Protein AF-A0ABD0XWF7-F1 (afdb_monomer)

Mean predicted aligned error: 8.39 Å

Nearest PDB structures (foldseek):
  7nvj-assembly1_AAA  TM=9.729E-01  e=2.565E-29  Homo sapiens
  7nw1-assembly1_AAA  TM=9.742E-01  e=1.307E-27  Homo sapiens
  8c0d-assembly2_F  TM=9.880E-01  e=3.048E-27  Homo sapiens
  7nvk-assembly1_AAA  TM=8.710E-01  e=7.585E-28  Homo sapiens
  3kpa-assembly3_C  TM=9.965E-01  e=3.832E-24  Leishmania major

Radius of gyration: 19.3 Å; Cα contacts (8 Å, |Δi|>4): 239; chains: 1; bounding box: 50×62×50 Å

Sequence (186 aa):
MCLFASFPSVTSARHFHPVMADDATRKAVSEIPLLKTNSGPRDKELWVQRLREEYLALIKYVENNKSADNDWFRLESNKEGTRWFGKCWYIHDLLKYEFDIEFDIPVTYPATAPEVAVPELDGKTAKMYRGGKICLTDHFKPLWARNVPKFGLAHLMALGLGPWLAVEVPDLISKGLIKHREQQGS

Solvent-accessible surface area (backbone atoms only — not comparable to full-atom values): 10999 Å² total; per-residue (Å²): 141,82,80,91,79,90,76,84,91,77,87,75,76,74,76,79,67,78,81,65,77,48,70,66,57,51,53,59,56,70,71,40,64,70,39,77,57,78,38,20,79,80,53,58,69,50,21,55,54,28,49,53,46,40,51,53,18,36,51,52,43,52,50,52,23,49,78,66,77,54,71,42,71,49,80,47,60,49,97,84,64,47,40,36,39,40,38,36,46,49,79,55,95,91,39,75,45,74,46,58,34,38,35,52,59,43,76,58,22,52,73,42,80,61,62,51,21,34,61,91,51,49,89,73,50,90,60,43,46,91,84,11,25,57,54,70,58,84,67,50,59,63,56,49,58,75,36,53,39,34,54,50,64,47,49,44,43,62,71,42,52,47,59,47,47,71,56,48,51,60,52,33,44,76,71,63,76,51,74,51,76,81,67,72,78,114

Structure (mmCIF, N/CA/C/O backbone):
data_AF-A0ABD0XWF7-F1
#
_entry.id   AF-A0ABD0XWF7-F1
#
loop_
_atom_site.group_PDB
_atom_site.id
_atom_site.type_symbol
_atom_site.label_atom_id
_atom_site.label_alt_id
_atom_site.label_comp_id
_atom_site.label_asym_id
_atom_site.label_entity_id
_atom_site.label_seq_id
_atom_site.pdbx_PDB_ins_code
_atom_site.Cartn_x
_atom_site.Cartn_y
_atom_site.Cartn_z
_atom_site.occupancy
_atom_site.B_iso_or_equiv
_atom_site.auth_seq_id
_atom_site.auth_comp_id
_atom_site.auth_asym_id
_atom_site.auth_atom_id
_atom_site.pdbx_PDB_model_num
ATOM 1 N N . MET A 1 1 ? -20.534 -47.324 25.315 1.00 38.31 1 MET A N 1
ATOM 2 C CA . MET A 1 1 ? -20.254 -46.343 26.392 1.00 38.31 1 MET A CA 1
ATOM 3 C C . MET A 1 1 ? -19.181 -45.416 25.834 1.00 38.31 1 MET A C 1
ATOM 5 O O . MET A 1 1 ? -18.147 -45.937 25.463 1.00 38.31 1 MET A O 1
ATOM 9 N N . CYS A 1 2 ? -19.385 -44.131 25.548 1.00 31.06 2 CYS A N 1
ATOM 10 C CA . CYS A 1 2 ? -20.210 -43.124 26.208 1.00 31.06 2 CYS A CA 1
ATOM 11 C C . CYS A 1 2 ? -20.921 -42.191 25.206 1.00 31.06 2 CYS A C 1
ATOM 13 O O . CYS A 1 2 ? -20.336 -41.753 24.225 1.00 31.06 2 CYS A O 1
ATOM 15 N N . LEU A 1 3 ? -22.195 -41.951 25.526 1.00 32.22 3 LEU A N 1
ATOM 16 C CA . LEU A 1 3 ? -23.027 -40.752 25.375 1.00 32.22 3 LEU A CA 1
ATOM 17 C C . LEU A 1 3 ? -22.789 -39.764 24.217 1.00 32.22 3 LEU A C 1
ATOM 19 O O . LEU A 1 3 ? -21.849 -38.976 24.201 1.00 32.22 3 LEU A O 1
ATOM 23 N N . PHE A 1 4 ? -23.813 -39.725 23.360 1.00 32.44 4 PHE A N 1
ATOM 24 C CA . PHE A 1 4 ? -24.289 -38.560 22.620 1.00 32.44 4 PHE A CA 1
ATOM 25 C C . PHE A 1 4 ? -24.373 -37.312 23.515 1.00 32.44 4 PHE A C 1
ATOM 27 O O . PHE A 1 4 ? -25.074 -37.322 24.526 1.00 32.44 4 PHE A O 1
ATOM 34 N N . ALA A 1 5 ? -23.736 -36.223 23.089 1.00 35.62 5 ALA A N 1
ATOM 35 C CA . ALA A 1 5 ? -24.073 -34.871 23.516 1.00 35.62 5 ALA A CA 1
ATOM 36 C C . ALA A 1 5 ? -24.631 -34.119 22.301 1.00 35.62 5 ALA A C 1
ATOM 38 O O . ALA A 1 5 ? -23.898 -33.744 21.388 1.00 35.62 5 ALA A O 1
ATOM 39 N N . SER A 1 6 ? -25.952 -33.944 22.282 1.00 38.00 6 SER A N 1
ATOM 40 C CA . SER A 1 6 ? -26.641 -33.025 21.381 1.00 38.00 6 SER A CA 1
ATOM 41 C C . SER A 1 6 ? -26.254 -31.590 21.735 1.00 38.00 6 SER A C 1
ATOM 43 O O . SER A 1 6 ? -26.517 -31.145 22.850 1.00 38.00 6 SER A O 1
ATOM 45 N N . PHE A 1 7 ? -25.677 -30.857 20.782 1.00 31.78 7 PHE A N 1
ATOM 46 C CA . PHE A 1 7 ? -25.573 -29.398 20.843 1.00 31.78 7 PHE A CA 1
ATOM 47 C C . PHE A 1 7 ? -26.587 -28.766 19.877 1.00 31.78 7 PHE A C 1
ATOM 49 O O . PHE A 1 7 ? -26.759 -29.270 18.763 1.00 31.78 7 PHE A O 1
ATOM 56 N N . PRO A 1 8 ? -27.289 -27.696 20.291 1.00 32.88 8 PRO A N 1
ATOM 57 C CA . PRO A 1 8 ? -28.352 -27.090 19.509 1.00 32.88 8 PRO A CA 1
ATOM 58 C C . PRO A 1 8 ? -27.820 -26.248 18.344 1.00 32.88 8 PRO A C 1
ATOM 60 O O . PRO A 1 8 ? -26.798 -25.569 18.425 1.00 32.88 8 PRO A O 1
ATOM 63 N N . SER A 1 9 ? -28.598 -26.298 17.267 1.00 40.34 9 SER A N 1
ATOM 64 C CA . SER A 1 9 ? -28.558 -25.462 16.073 1.00 40.34 9 SER A CA 1
ATOM 65 C C . SER A 1 9 ? -28.343 -23.974 16.375 1.00 40.34 9 SER A C 1
ATOM 67 O O . SER A 1 9 ? -29.235 -23.314 16.903 1.00 40.34 9 SER A O 1
ATOM 69 N N . VAL A 1 10 ? -27.213 -23.425 15.923 1.00 37.59 10 VAL A N 1
ATOM 70 C CA . VAL A 1 10 ? -27.084 -22.004 15.563 1.00 37.59 10 VAL A CA 1
ATOM 71 C C . VAL A 1 10 ? -26.411 -21.927 14.194 1.00 37.59 10 VAL A C 1
ATOM 73 O O . VAL A 1 10 ? -25.223 -21.650 14.053 1.00 37.59 10 VAL A O 1
ATOM 76 N N . THR A 1 11 ? -27.185 -22.196 13.148 1.00 38.34 11 THR A N 1
ATOM 77 C CA . THR A 1 11 ? -26.863 -21.810 11.772 1.00 38.34 11 THR A CA 1
ATOM 78 C C . THR A 1 11 ? -27.050 -20.300 11.619 1.00 38.34 11 THR A C 1
ATOM 80 O O . THR A 1 11 ? -28.002 -19.829 11.008 1.00 38.34 11 THR A O 1
ATOM 83 N N . SER A 1 12 ? -26.118 -19.508 12.154 1.00 37.16 12 SER A N 1
ATOM 84 C CA . SER A 1 12 ? -25.884 -18.163 11.620 1.00 37.16 12 SER A CA 1
ATOM 85 C C . SER A 1 12 ? -24.785 -18.278 10.575 1.00 37.16 12 SER A C 1
ATOM 87 O O . SER A 1 12 ? -23.605 -18.044 10.830 1.00 37.16 12 SER A O 1
ATOM 89 N N . ALA A 1 13 ? -25.191 -18.716 9.383 1.00 35.59 13 ALA A N 1
ATOM 90 C CA . ALA A 1 13 ? -24.396 -18.575 8.179 1.00 35.59 13 ALA A CA 1
ATOM 91 C C . ALA A 1 13 ? -24.260 -17.074 7.892 1.00 35.59 13 ALA A C 1
ATOM 93 O O . ALA A 1 13 ? -25.041 -16.495 7.132 1.00 35.59 13 ALA A O 1
ATOM 94 N N . ARG A 1 14 ? -23.276 -16.426 8.531 1.00 35.56 14 ARG A N 1
ATOM 95 C CA . ARG A 1 14 ? -22.753 -15.154 8.039 1.00 35.56 14 ARG A CA 1
ATOM 96 C C . ARG A 1 14 ? -22.280 -15.442 6.628 1.00 35.56 14 ARG A C 1
ATOM 98 O O . ARG A 1 14 ? -21.288 -16.140 6.427 1.00 35.56 14 ARG A O 1
ATOM 105 N N . HIS A 1 15 ? -23.069 -14.977 5.670 1.00 32.12 15 HIS A N 1
ATOM 106 C CA . HIS A 1 15 ? -22.705 -14.952 4.273 1.00 32.12 15 HIS A CA 1
ATOM 107 C C . HIS A 1 15 ? -21.349 -14.256 4.193 1.00 32.12 15 HIS A C 1
ATOM 109 O O . HIS A 1 15 ? -21.250 -13.045 4.384 1.00 32.12 15 HIS A O 1
ATOM 115 N N . PHE A 1 16 ? -20.294 -15.037 3.962 1.00 35.91 16 PHE A N 1
ATOM 116 C CA . PHE A 1 16 ? -19.044 -14.513 3.445 1.00 35.91 16 PHE A CA 1
ATOM 117 C C . PHE A 1 16 ? -19.374 -14.027 2.036 1.00 35.91 16 PHE A C 1
ATOM 119 O O . PHE A 1 16 ? -19.278 -14.769 1.060 1.00 35.91 16 PHE A O 1
ATOM 126 N N . HIS A 1 17 ? -19.857 -12.790 1.940 1.00 32.56 17 HIS A N 1
ATOM 127 C CA . HIS A 1 17 ? -19.839 -12.088 0.675 1.00 32.56 17 HIS A CA 1
ATOM 128 C C . HIS A 1 17 ? -18.374 -12.064 0.231 1.00 32.56 17 HIS A C 1
ATOM 130 O O . HIS A 1 17 ? -17.513 -11.661 1.021 1.00 32.56 17 HIS A O 1
ATOM 136 N N . PRO A 1 18 ? -18.052 -12.524 -0.991 1.00 38.53 18 PRO A N 1
ATOM 137 C CA . PRO A 1 18 ? -16.742 -12.249 -1.538 1.00 38.53 18 PRO A CA 1
ATOM 138 C C . PRO A 1 18 ? -16.634 -10.729 -1.543 1.00 38.53 18 PRO A C 1
ATOM 140 O O . PRO A 1 18 ? -17.482 -10.061 -2.135 1.00 38.53 18 PRO A O 1
ATOM 143 N N . VAL A 1 19 ? -15.662 -10.193 -0.804 1.00 46.41 19 VAL A N 1
ATOM 144 C CA . VAL A 1 19 ? -15.377 -8.760 -0.776 1.00 46.41 19 VAL A CA 1
ATOM 145 C C . VAL A 1 19 ? -14.971 -8.393 -2.199 1.00 46.41 19 VAL A C 1
ATOM 147 O O . VAL A 1 19 ? -13.815 -8.530 -2.593 1.00 46.41 19 VAL A O 1
ATOM 150 N N . MET A 1 20 ? -15.951 -8.023 -3.022 1.00 46.69 20 MET A N 1
ATOM 151 C CA . MET A 1 20 ? -15.683 -7.281 -4.237 1.00 46.69 20 MET A CA 1
ATOM 152 C C . MET A 1 20 ? -14.986 -6.012 -3.764 1.00 46.69 20 MET A C 1
ATOM 154 O O . MET A 1 20 ? -15.498 -5.355 -2.860 1.00 46.69 20 MET A O 1
ATOM 158 N N . ALA A 1 21 ? -13.809 -5.714 -4.319 1.00 56.31 21 ALA A N 1
ATOM 159 C CA . ALA A 1 21 ? -13.170 -4.427 -4.084 1.00 56.31 21 ALA A CA 1
ATOM 160 C C . ALA A 1 21 ? -14.221 -3.351 -4.370 1.00 56.31 21 ALA A C 1
ATOM 162 O O . ALA A 1 21 ? -14.779 -3.314 -5.474 1.00 56.31 21 ALA A O 1
ATOM 163 N N . ASP A 1 22 ? -14.538 -2.577 -3.342 1.00 65.44 22 ASP A N 1
ATOM 164 C CA . ASP A 1 22 ? -15.533 -1.524 -3.373 1.00 65.44 22 ASP A CA 1
ATOM 165 C C . ASP A 1 22 ? -15.179 -0.513 -4.472 1.00 65.44 22 ASP A C 1
ATOM 167 O O . ASP A 1 22 ? -14.012 -0.347 -4.850 1.00 65.44 22 ASP A O 1
ATOM 171 N N . ASP A 1 23 ? -16.191 0.139 -5.044 1.00 67.88 23 ASP A N 1
ATOM 172 C CA . ASP A 1 23 ? -16.000 1.019 -6.204 1.00 67.88 23 ASP A CA 1
ATOM 173 C C . ASP A 1 23 ? -15.013 2.164 -5.920 1.00 67.88 23 ASP A C 1
ATOM 175 O O . ASP A 1 23 ? -14.317 2.618 -6.833 1.00 67.88 23 ASP A O 1
ATOM 179 N N . ALA A 1 24 ? -14.883 2.578 -4.654 1.00 70.62 24 ALA A N 1
ATOM 180 C CA . ALA A 1 24 ? -13.898 3.565 -4.228 1.00 70.62 24 ALA A CA 1
ATOM 181 C C . ALA A 1 24 ? -12.465 3.022 -4.341 1.00 70.62 24 ALA A C 1
ATOM 183 O O . ALA A 1 24 ? -11.625 3.675 -4.963 1.00 70.62 24 ALA A O 1
ATOM 184 N N . THR A 1 25 ? -12.196 1.804 -3.856 1.00 74.50 25 THR A N 1
ATOM 185 C CA . THR A 1 25 ? -10.898 1.136 -4.060 1.00 74.50 25 THR A CA 1
ATOM 186 C C . THR A 1 25 ? -10.579 0.960 -5.544 1.00 74.50 25 THR A C 1
ATOM 188 O O . THR A 1 25 ? -9.458 1.232 -5.977 1.00 74.50 25 THR A O 1
ATOM 191 N N . ARG A 1 26 ? -11.560 0.569 -6.368 1.00 78.69 26 ARG A N 1
ATOM 192 C CA . ARG A 1 26 ? -11.346 0.413 -7.819 1.00 78.69 26 ARG A CA 1
ATOM 193 C C . ARG A 1 26 ? -10.973 1.735 -8.487 1.00 78.69 26 ARG A C 1
ATOM 195 O O . ARG A 1 26 ? -10.062 1.763 -9.315 1.00 78.69 26 ARG A O 1
ATOM 202 N N . LYS A 1 27 ? -11.661 2.818 -8.124 1.00 81.06 27 LYS A N 1
ATOM 203 C CA . LYS A 1 27 ? -11.389 4.156 -8.646 1.00 81.06 27 LYS A CA 1
ATOM 204 C C . LYS A 1 27 ? -10.007 4.647 -8.215 1.00 81.06 27 LYS A C 1
ATOM 206 O O . LYS A 1 27 ? -9.224 5.037 -9.076 1.00 81.06 27 LYS A O 1
ATOM 211 N N . ALA A 1 28 ? -9.672 4.532 -6.930 1.00 80.88 28 ALA A N 1
ATOM 212 C CA . ALA A 1 28 ? -8.368 4.934 -6.407 1.00 80.88 28 ALA A CA 1
ATOM 213 C C . ALA A 1 28 ? -7.217 4.198 -7.112 1.00 80.88 28 ALA A C 1
ATOM 215 O O . ALA A 1 28 ? -6.238 4.817 -7.515 1.00 80.88 28 ALA A O 1
ATOM 216 N N . VAL A 1 29 ? -7.368 2.888 -7.339 1.00 88.25 29 VAL A N 1
ATOM 217 C CA . VAL A 1 29 ? -6.370 2.066 -8.042 1.00 88.25 29 VAL A CA 1
ATOM 218 C C 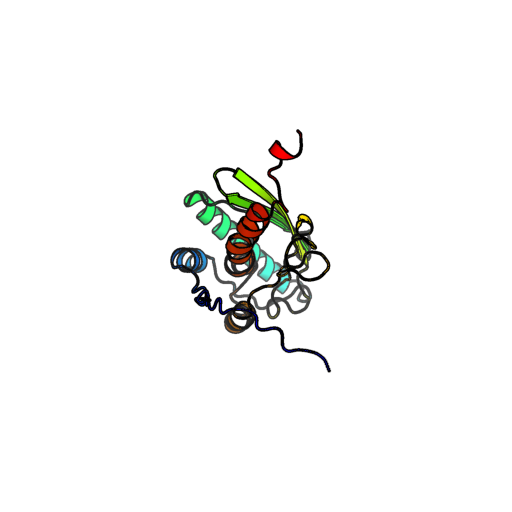. VAL A 1 29 ? -6.257 2.435 -9.522 1.00 88.25 29 VAL A C 1
ATOM 220 O O . VAL A 1 29 ? -5.161 2.388 -10.072 1.00 88.25 29 VAL A O 1
ATOM 223 N N . SER A 1 30 ? -7.355 2.834 -10.173 1.00 90.25 30 SER A N 1
ATOM 224 C CA . SER A 1 30 ? -7.338 3.230 -11.590 1.00 90.25 30 SER A CA 1
ATOM 225 C C . SER A 1 30 ? -6.533 4.503 -11.871 1.00 90.25 30 SER A C 1
ATOM 227 O O . SER A 1 30 ? -6.078 4.706 -12.994 1.00 90.25 30 SER A O 1
ATOM 229 N N . GLU A 1 31 ? -6.332 5.340 -10.851 1.00 92.88 31 GLU A N 1
ATOM 230 C CA . GLU A 1 31 ? -5.563 6.581 -10.946 1.00 92.88 31 GLU A CA 1
ATOM 231 C C . GLU A 1 31 ? -4.070 6.386 -10.622 1.00 92.88 31 GLU A C 1
ATOM 233 O O . GLU A 1 31 ? -3.278 7.318 -10.794 1.00 92.88 31 GLU A O 1
ATOM 238 N N . ILE A 1 32 ? -3.665 5.190 -10.172 1.00 95.50 32 ILE A N 1
ATOM 239 C CA . ILE A 1 32 ? -2.261 4.867 -9.900 1.00 95.50 32 ILE A CA 1
ATOM 240 C C . ILE A 1 32 ? -1.525 4.671 -11.236 1.00 95.50 32 ILE A C 1
ATOM 242 O O . ILE A 1 32 ? -1.948 3.856 -12.062 1.00 95.50 32 ILE A O 1
ATOM 246 N N . PRO A 1 33 ? -0.395 5.368 -11.468 1.00 97.19 33 PRO A N 1
ATOM 247 C CA . PRO A 1 33 ? 0.426 5.148 -12.652 1.00 97.19 33 PRO A CA 1
ATOM 248 C C . PRO A 1 33 ? 0.873 3.688 -12.777 1.00 97.19 33 PRO A C 1
ATOM 250 O O . PRO A 1 33 ? 1.467 3.120 -11.860 1.00 97.19 33 PRO A O 1
ATOM 253 N N . LEU A 1 34 ? 0.616 3.088 -13.940 1.00 97.06 34 LEU A N 1
ATOM 254 C CA . LEU A 1 34 ? 1.066 1.734 -14.253 1.00 97.06 34 LEU A CA 1
ATOM 255 C C . LEU A 1 34 ? 2.555 1.718 -14.599 1.00 97.06 34 LEU A C 1
ATOM 257 O O . LEU A 1 34 ? 3.045 2.566 -15.352 1.00 97.06 34 LEU A O 1
ATOM 261 N N . LEU A 1 35 ? 3.249 0.697 -14.106 1.00 97.94 35 LEU A N 1
ATOM 262 C CA . LEU A 1 35 ? 4.667 0.488 -14.357 1.00 97.94 35 LEU A CA 1
ATOM 263 C C . LEU A 1 35 ? 4.883 -0.257 -15.679 1.00 97.94 35 LEU A C 1
ATOM 265 O O . LEU A 1 35 ? 3.993 -0.933 -16.202 1.00 97.94 35 LEU A O 1
ATOM 269 N N . LYS A 1 36 ? 6.066 -0.101 -16.265 1.00 96.94 36 LYS A N 1
ATOM 270 C CA . LYS A 1 36 ? 6.401 -0.661 -17.584 1.00 96.94 36 LYS A CA 1
ATOM 271 C C . LYS A 1 36 ? 7.618 -1.564 -17.514 1.00 96.94 36 LYS A C 1
ATOM 273 O O . LYS A 1 36 ? 7.669 -2.577 -18.211 1.00 96.94 36 LYS A O 1
ATOM 278 N N . THR A 1 37 ? 8.583 -1.216 -16.672 1.00 96.31 37 THR A N 1
ATOM 279 C CA . THR A 1 37 ? 9.855 -1.926 -16.598 1.00 96.31 37 THR A CA 1
ATOM 280 C C . THR A 1 37 ? 9.677 -3.244 -15.840 1.00 96.31 37 THR A C 1
ATOM 282 O O . THR A 1 37 ? 9.343 -3.254 -14.655 1.00 96.31 37 THR A O 1
ATOM 285 N N . ASN A 1 38 ? 9.884 -4.378 -16.515 1.00 95.69 38 ASN A N 1
ATOM 286 C CA . ASN A 1 38 ? 9.893 -5.697 -15.878 1.00 95.69 38 ASN A CA 1
ATOM 287 C C . ASN A 1 38 ? 11.301 -6.013 -15.368 1.00 95.69 38 ASN A C 1
ATOM 289 O O . ASN A 1 38 ? 12.094 -6.616 -16.087 1.00 95.69 38 ASN A O 1
ATOM 293 N N . SER A 1 39 ? 11.621 -5.539 -14.168 1.00 95.12 39 SER A N 1
ATOM 294 C CA . SER A 1 39 ? 12.959 -5.670 -13.605 1.00 95.12 39 SER A CA 1
ATOM 295 C C . SER A 1 39 ? 12.927 -5.814 -12.089 1.00 95.12 39 SER A C 1
ATOM 297 O O . SER A 1 39 ? 12.146 -5.141 -11.412 1.00 95.12 39 SER A O 1
ATOM 299 N N . GLY A 1 40 ? 13.793 -6.686 -11.582 1.00 93.00 40 GLY A N 1
ATOM 300 C CA . GLY A 1 40 ? 14.020 -6.920 -10.165 1.00 93.00 40 GLY A CA 1
ATOM 301 C C . GLY A 1 40 ? 15.355 -6.361 -9.673 1.00 93.00 40 GLY A C 1
ATOM 302 O O . GLY A 1 40 ? 16.171 -5.868 -10.454 1.00 93.00 40 GLY A O 1
ATOM 303 N N . PRO A 1 41 ? 15.642 -6.497 -8.369 1.00 93.31 41 PRO A N 1
ATOM 304 C CA . PRO A 1 41 ? 16.790 -5.858 -7.720 1.00 93.31 41 PRO A CA 1
ATOM 305 C C . PRO A 1 41 ? 18.168 -6.321 -8.227 1.00 93.31 41 PRO A C 1
ATOM 307 O O . PRO A 1 41 ? 19.185 -5.722 -7.885 1.00 93.31 41 PRO A O 1
ATOM 310 N N . ARG A 1 42 ? 18.236 -7.381 -9.046 1.00 93.00 42 ARG A N 1
ATOM 311 C CA . ARG A 1 42 ? 19.490 -7.892 -9.627 1.00 93.00 42 ARG A CA 1
ATOM 312 C C . ARG A 1 42 ? 19.843 -7.291 -10.988 1.00 93.00 42 ARG A C 1
ATOM 314 O O . ARG A 1 42 ? 20.986 -7.438 -11.417 1.00 93.00 42 ARG A O 1
ATOM 321 N N . ASP A 1 43 ? 18.926 -6.579 -11.637 1.00 91.75 43 ASP A N 1
ATOM 322 C CA . ASP A 1 43 ? 19.107 -6.126 -13.025 1.00 91.75 43 ASP A CA 1
ATOM 323 C C . ASP A 1 43 ? 19.788 -4.746 -13.142 1.00 91.75 43 ASP A C 1
ATOM 325 O O . ASP A 1 43 ? 19.723 -4.092 -14.185 1.00 91.75 43 ASP A O 1
ATOM 329 N N . LYS A 1 44 ? 20.461 -4.293 -12.076 1.00 91.62 44 LYS A N 1
ATOM 330 C CA . LYS A 1 44 ? 21.307 -3.085 -12.037 1.00 91.62 44 LYS A CA 1
ATOM 331 C C . LYS A 1 44 ? 20.602 -1.830 -12.578 1.00 91.62 44 LYS A C 1
ATOM 333 O O . LYS A 1 44 ? 19.772 -1.250 -11.891 1.00 91.62 44 LYS A O 1
ATOM 338 N N . GLU A 1 45 ? 20.930 -1.379 -13.787 1.00 93.50 45 GLU A N 1
ATOM 339 C CA . GLU A 1 45 ? 20.394 -0.140 -14.368 1.00 93.50 45 GLU A CA 1
ATOM 340 C C . GLU A 1 45 ? 18.885 -0.214 -14.629 1.00 93.50 45 GLU A C 1
ATOM 342 O O . GLU A 1 45 ? 18.169 0.762 -14.389 1.00 93.50 45 GLU A O 1
ATOM 347 N N . LEU A 1 46 ? 18.381 -1.384 -15.037 1.00 95.25 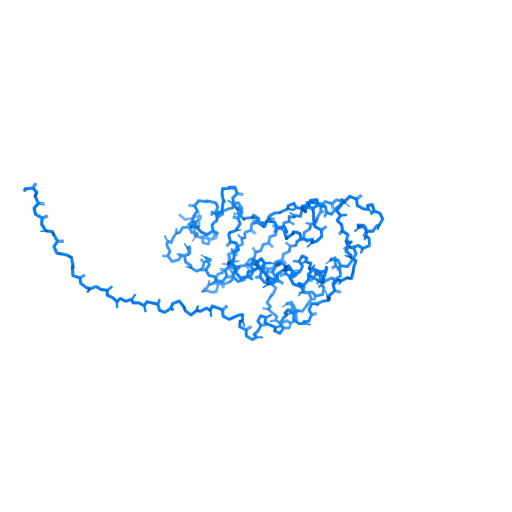46 LEU A N 1
ATOM 348 C CA . LEU A 1 46 ? 16.943 -1.597 -15.224 1.00 95.25 46 LEU A CA 1
ATOM 349 C C . LEU A 1 46 ? 16.193 -1.535 -13.889 1.00 95.25 46 LEU A C 1
ATOM 351 O O . LEU A 1 46 ? 15.067 -1.037 -13.840 1.00 95.25 46 LEU A O 1
ATOM 355 N N . TRP A 1 47 ? 16.843 -1.939 -12.793 1.00 96.69 47 TRP A N 1
ATOM 356 C CA . TRP A 1 47 ? 16.278 -1.793 -11.456 1.00 96.69 47 TRP A CA 1
ATOM 357 C C . TRP A 1 47 ? 16.140 -0.324 -11.062 1.00 96.69 47 TRP A C 1
ATOM 359 O O . TRP A 1 47 ? 15.105 0.085 -10.547 1.00 96.69 47 TRP A O 1
ATOM 369 N N . VAL A 1 48 ? 17.139 0.506 -11.375 1.00 96.25 48 VAL A N 1
ATOM 370 C CA . VAL A 1 48 ? 17.060 1.955 -11.133 1.00 96.25 48 VAL A CA 1
ATOM 371 C C . VAL A 1 48 ? 15.919 2.580 -11.939 1.00 96.25 48 VAL A C 1
ATOM 373 O O . VAL A 1 48 ? 15.200 3.439 -11.427 1.00 96.25 48 VAL A O 1
ATOM 376 N N . GLN A 1 49 ? 15.708 2.142 -13.183 1.00 96.94 49 GLN A N 1
ATOM 377 C CA . GLN A 1 49 ? 14.567 2.585 -13.984 1.00 96.94 49 GLN A CA 1
ATOM 378 C C . GLN A 1 49 ? 13.235 2.166 -13.351 1.00 96.94 49 GLN A C 1
ATOM 380 O O . GLN A 1 49 ? 12.349 3.007 -13.192 1.00 96.94 49 GLN A O 1
ATOM 385 N N . ARG A 1 50 ? 13.115 0.904 -12.928 1.00 97.38 50 ARG A N 1
ATOM 386 C CA . ARG A 1 50 ? 11.938 0.404 -12.214 1.00 97.38 50 ARG A CA 1
ATOM 387 C C . ARG A 1 50 ? 11.677 1.193 -10.931 1.00 97.38 50 ARG A C 1
ATOM 389 O O . ARG A 1 50 ? 10.549 1.612 -10.711 1.00 97.38 50 ARG A O 1
ATOM 396 N N . LEU A 1 51 ? 12.700 1.463 -10.124 1.00 96.69 51 LEU A N 1
ATOM 397 C CA . LEU A 1 51 ? 12.570 2.248 -8.895 1.00 96.69 51 LEU A CA 1
ATOM 398 C C . LEU A 1 51 ? 12.034 3.655 -9.154 1.00 96.69 51 LEU A C 1
ATOM 400 O O . LEU A 1 51 ? 11.187 4.124 -8.400 1.00 96.69 51 LEU A O 1
ATOM 404 N N . ARG A 1 52 ? 12.468 4.327 -10.228 1.00 97.06 52 ARG A N 1
ATOM 405 C CA . ARG A 1 52 ? 11.895 5.633 -10.600 1.00 97.06 52 ARG A CA 1
ATOM 406 C C . ARG A 1 52 ? 10.394 5.527 -10.868 1.00 97.06 52 ARG A C 1
ATOM 408 O O . ARG A 1 52 ? 9.645 6.386 -10.416 1.00 97.06 52 ARG A O 1
ATOM 415 N N . GLU A 1 53 ? 9.954 4.478 -11.564 1.00 98.12 53 GLU A N 1
ATOM 416 C CA . GLU A 1 53 ? 8.526 4.219 -11.796 1.00 98.12 53 GLU A CA 1
ATOM 417 C C . GLU A 1 53 ? 7.775 3.947 -10.479 1.00 98.12 53 GLU A C 1
ATOM 419 O O . GLU A 1 53 ? 6.684 4.481 -10.287 1.00 98.12 53 GLU A O 1
ATOM 424 N N . GLU A 1 54 ? 8.369 3.190 -9.547 1.00 98.06 54 GLU A N 1
ATOM 425 C CA . GLU A 1 54 ? 7.784 2.926 -8.221 1.00 98.06 54 GLU A CA 1
ATOM 426 C C . GLU A 1 54 ? 7.593 4.208 -7.410 1.00 98.06 54 GLU A C 1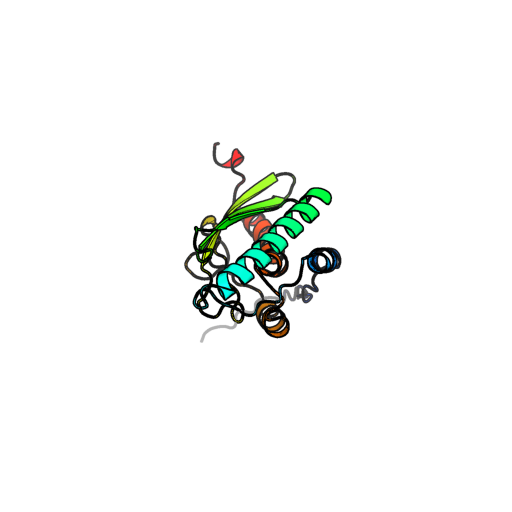
ATOM 428 O O . GLU A 1 54 ? 6.508 4.452 -6.882 1.00 98.06 54 GLU A O 1
ATOM 433 N N . TYR A 1 55 ? 8.622 5.056 -7.346 1.00 97.50 55 TYR A N 1
ATOM 434 C CA . TYR A 1 55 ? 8.552 6.335 -6.643 1.00 97.50 55 TYR A CA 1
ATOM 435 C C . TYR A 1 55 ? 7.486 7.250 -7.243 1.00 97.50 55 TYR A C 1
ATOM 437 O O . TYR A 1 55 ? 6.686 7.814 -6.501 1.00 97.50 55 TYR A O 1
ATOM 445 N N . LEU A 1 56 ? 7.421 7.361 -8.573 1.00 97.56 56 LEU A N 1
ATOM 446 C CA . LEU A 1 56 ? 6.391 8.157 -9.244 1.00 97.56 56 LEU A CA 1
ATOM 447 C C . LEU A 1 56 ? 4.981 7.633 -8.947 1.00 97.56 56 LEU A C 1
ATOM 449 O O . LEU A 1 56 ? 4.083 8.426 -8.667 1.00 97.56 56 LEU A O 1
ATOM 453 N N . ALA A 1 57 ? 4.785 6.311 -8.965 1.00 97.75 57 ALA A N 1
ATOM 454 C CA . ALA A 1 57 ? 3.497 5.705 -8.644 1.00 97.75 57 ALA A CA 1
ATOM 455 C C . ALA A 1 57 ? 3.098 5.933 -7.175 1.00 97.75 57 ALA A C 1
ATOM 457 O O . ALA A 1 57 ? 1.949 6.279 -6.902 1.00 97.75 57 ALA A O 1
ATOM 458 N N . LEU A 1 58 ? 4.039 5.790 -6.233 1.00 97.38 58 LEU A N 1
ATOM 459 C CA . LEU A 1 58 ? 3.814 6.036 -4.804 1.00 97.38 58 LEU A CA 1
ATOM 460 C C . LEU A 1 58 ? 3.503 7.505 -4.515 1.00 97.38 58 LEU A C 1
ATOM 462 O O . LEU A 1 58 ? 2.525 7.787 -3.826 1.00 97.38 58 LEU A O 1
ATOM 466 N N . ILE A 1 59 ? 4.295 8.432 -5.060 1.00 96.06 59 ILE A N 1
ATOM 467 C CA . ILE A 1 59 ? 4.077 9.876 -4.902 1.00 96.06 59 ILE A CA 1
ATOM 468 C C . ILE A 1 59 ? 2.692 10.240 -5.425 1.00 96.06 59 ILE A C 1
ATOM 470 O O . ILE A 1 59 ? 1.913 10.850 -4.696 1.00 96.06 59 ILE A O 1
ATOM 474 N N . LYS A 1 60 ? 2.345 9.793 -6.638 1.00 96.69 60 LYS A N 1
ATOM 475 C CA . LYS A 1 60 ? 1.043 10.095 -7.230 1.00 96.69 60 LYS A CA 1
ATOM 476 C C . LYS A 1 60 ? -0.114 9.525 -6.408 1.00 96.69 60 LYS A C 1
ATOM 478 O O . LYS A 1 60 ? -1.123 10.198 -6.219 1.00 96.69 60 LYS A O 1
ATOM 483 N N . TYR A 1 61 ? 0.036 8.307 -5.890 1.00 96.12 61 TYR A N 1
ATOM 484 C CA . TYR A 1 61 ? -0.982 7.700 -5.040 1.00 96.12 61 TYR A CA 1
ATOM 485 C C . TYR A 1 61 ? -1.162 8.472 -3.723 1.00 96.12 61 TYR A C 1
ATOM 487 O O . TYR A 1 61 ? -2.289 8.765 -3.332 1.00 96.12 61 TYR A O 1
ATOM 495 N N . VAL A 1 62 ? -0.067 8.883 -3.076 1.00 94.81 62 VAL A N 1
ATOM 496 C CA . VAL A 1 62 ? -0.107 9.714 -1.861 1.00 94.81 62 VAL A CA 1
ATOM 497 C C . VAL A 1 62 ? -0.713 11.094 -2.134 1.00 94.81 62 VAL A C 1
ATOM 499 O O . VAL A 1 62 ? -1.493 11.585 -1.322 1.00 94.81 62 VAL A O 1
ATOM 502 N N . GLU A 1 63 ? -0.388 11.728 -3.260 1.00 95.19 63 GLU A N 1
ATOM 503 C CA . GLU A 1 63 ? -0.995 13.000 -3.670 1.00 95.19 63 GLU A CA 1
ATOM 504 C C . GLU A 1 63 ? -2.510 12.871 -3.830 1.00 95.19 63 GLU A C 1
ATOM 506 O O . GLU A 1 63 ? -3.249 13.663 -3.251 1.00 95.19 63 GLU A O 1
ATOM 511 N N . ASN A 1 64 ? -2.974 11.846 -4.551 1.00 93.31 64 ASN A N 1
ATOM 512 C CA . ASN A 1 64 ? -4.402 11.599 -4.738 1.00 93.31 64 ASN A CA 1
ATOM 513 C C . ASN A 1 64 ? -5.102 11.335 -3.395 1.00 93.31 64 ASN A C 1
ATOM 515 O O . ASN A 1 64 ? -6.169 11.890 -3.138 1.00 93.31 64 ASN A O 1
ATOM 519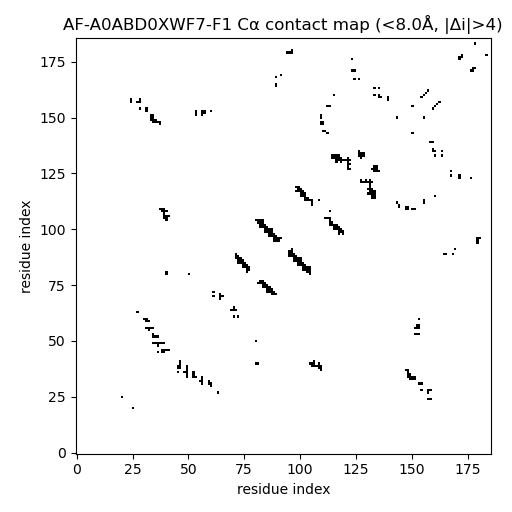 N N . ASN A 1 65 ? -4.474 10.551 -2.512 1.00 92.62 65 ASN A N 1
ATOM 520 C CA . ASN A 1 65 ? -4.981 10.287 -1.166 1.00 92.62 65 ASN A CA 1
ATOM 521 C C . ASN A 1 65 ? -5.118 11.578 -0.350 1.00 92.62 65 ASN A C 1
ATOM 523 O O . ASN A 1 65 ? -6.154 11.800 0.266 1.00 92.62 65 ASN A O 1
ATOM 527 N N . LYS A 1 66 ? -4.120 12.469 -0.390 1.00 92.25 66 LYS A N 1
ATOM 528 C CA . LYS A 1 66 ? -4.187 13.779 0.280 1.00 92.25 66 LYS A CA 1
ATOM 529 C C . LYS A 1 66 ? -5.278 14.674 -0.296 1.00 92.25 66 LYS A C 1
ATOM 531 O O . LYS A 1 66 ? -5.993 15.315 0.462 1.00 92.25 66 LYS A O 1
ATOM 536 N N . SER A 1 67 ? -5.422 14.719 -1.621 1.00 92.44 67 SER A N 1
ATOM 537 C CA . SER A 1 67 ? -6.488 15.490 -2.274 1.00 92.44 67 SER A CA 1
ATOM 538 C C . SER A 1 67 ? -7.889 14.973 -1.936 1.00 92.44 67 SER A C 1
ATOM 540 O O . SER A 1 67 ? -8.841 15.745 -1.984 1.00 92.44 67 SER A O 1
ATOM 542 N N . ALA A 1 68 ? -8.008 13.692 -1.585 1.00 89.75 68 ALA A N 1
ATOM 543 C CA . ALA A 1 68 ? -9.244 13.056 -1.143 1.00 89.75 68 ALA A CA 1
ATOM 544 C C . ALA A 1 68 ? -9.417 13.025 0.391 1.00 89.75 68 ALA A C 1
ATOM 546 O O . ALA A 1 68 ? -10.336 12.363 0.863 1.00 89.75 68 ALA A O 1
ATOM 547 N N . ASP A 1 69 ? -8.543 13.696 1.154 1.00 88.44 69 ASP A N 1
ATOM 548 C CA . ASP A 1 69 ? -8.510 13.675 2.628 1.00 88.44 69 ASP A CA 1
ATOM 549 C C . ASP A 1 69 ? -8.446 12.255 3.235 1.00 88.44 69 ASP A C 1
ATOM 551 O O . ASP A 1 69 ? -9.038 11.941 4.263 1.00 88.44 69 ASP A O 1
ATOM 555 N N . ASN A 1 70 ? -7.718 11.364 2.562 1.00 87.94 70 ASN A N 1
ATOM 556 C CA . ASN A 1 70 ? -7.542 9.961 2.926 1.00 87.94 70 ASN A CA 1
ATOM 557 C C . ASN A 1 70 ? -6.052 9.570 2.929 1.00 87.94 70 ASN A C 1
ATOM 559 O O . ASN A 1 70 ? -5.665 8.517 2.423 1.00 87.94 70 ASN A O 1
ATOM 563 N N . ASP A 1 71 ? -5.173 10.446 3.427 1.00 92.88 71 ASP A N 1
ATOM 564 C CA . ASP A 1 71 ? -3.756 10.110 3.630 1.00 92.88 71 ASP A CA 1
ATOM 565 C C . ASP A 1 71 ? -3.667 9.044 4.727 1.00 92.88 71 ASP A C 1
ATOM 567 O O . ASP A 1 71 ? -4.153 9.283 5.830 1.00 92.88 71 ASP A O 1
ATOM 571 N N . TRP A 1 72 ? -3.080 7.879 4.431 1.00 95.00 72 TRP A N 1
ATOM 572 C CA . TRP A 1 72 ? -3.093 6.712 5.330 1.00 95.00 72 TRP A CA 1
ATOM 573 C C . TRP A 1 72 ? -1.736 6.009 5.486 1.00 95.00 72 TRP A C 1
ATOM 575 O O . TRP A 1 72 ? -1.621 5.060 6.261 1.00 95.00 72 TRP A O 1
ATOM 585 N N . PHE A 1 73 ? -0.688 6.442 4.773 1.00 97.12 73 PHE A N 1
ATOM 586 C CA . PHE A 1 73 ? 0.644 5.849 4.916 1.00 97.12 73 PHE A CA 1
ATOM 587 C C . PHE A 1 73 ? 1.804 6.761 4.485 1.00 97.12 73 PHE A C 1
ATOM 589 O O . PHE A 1 73 ? 1.665 7.730 3.730 1.00 97.12 73 PHE A O 1
ATOM 596 N N . ARG A 1 74 ? 2.999 6.392 4.948 1.00 96.25 74 ARG A N 1
ATOM 597 C CA . ARG A 1 74 ? 4.304 6.874 4.491 1.00 96.25 74 ARG A CA 1
ATOM 598 C C . ARG A 1 74 ? 5.239 5.687 4.321 1.00 96.25 74 ARG A C 1
ATOM 600 O O . ARG A 1 74 ? 5.240 4.779 5.146 1.00 96.25 74 ARG A O 1
ATOM 607 N N . LEU A 1 75 ? 6.024 5.717 3.251 1.00 96.31 75 LEU A N 1
ATOM 608 C CA . LEU A 1 75 ? 6.986 4.682 2.902 1.00 96.31 75 LEU A CA 1
ATOM 609 C C . LEU A 1 75 ? 8.290 5.326 2.452 1.00 96.31 75 LEU A C 1
ATOM 611 O O . LEU A 1 75 ? 8.284 6.269 1.662 1.00 96.31 75 LEU A O 1
ATOM 615 N N . GLU A 1 76 ? 9.386 4.762 2.931 1.00 95.69 76 GLU A N 1
ATOM 616 C CA . GLU A 1 76 ? 10.756 5.109 2.585 1.00 95.69 76 GLU A CA 1
ATOM 617 C C . GLU A 1 76 ? 11.521 3.824 2.258 1.00 95.69 76 GLU A C 1
ATOM 619 O O . GLU A 1 76 ? 11.101 2.722 2.625 1.00 95.69 76 GLU A O 1
ATOM 624 N N . SER A 1 77 ? 12.641 3.951 1.550 1.00 97.06 77 SER A N 1
ATOM 625 C CA . SER A 1 77 ? 13.510 2.819 1.238 1.00 97.06 77 SER A CA 1
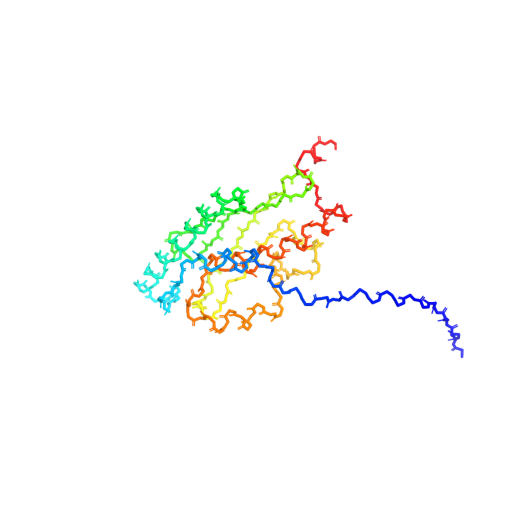ATOM 626 C C . SER A 1 77 ? 14.952 3.081 1.648 1.00 97.06 77 SER A C 1
ATOM 628 O O . SER A 1 77 ? 15.389 4.224 1.789 1.00 97.06 77 SER A O 1
ATOM 630 N N . ASN A 1 78 ? 15.740 2.013 1.750 1.00 96.25 78 ASN A N 1
ATOM 631 C CA . ASN A 1 78 ? 17.196 2.133 1.701 1.00 96.25 78 ASN A CA 1
ATOM 632 C C . ASN A 1 78 ? 17.666 2.690 0.342 1.00 96.25 78 ASN A C 1
ATOM 634 O O . ASN A 1 78 ? 16.897 2.779 -0.619 1.00 96.25 78 ASN A O 1
ATOM 638 N N . LYS A 1 79 ? 18.957 3.030 0.245 1.00 93.88 79 LYS A N 1
ATOM 639 C CA . LYS A 1 79 ? 19.558 3.610 -0.971 1.00 93.88 79 LYS A CA 1
ATOM 640 C C . LYS A 1 79 ? 19.398 2.713 -2.200 1.00 93.88 79 LYS A C 1
ATOM 642 O O . LYS A 1 79 ? 19.282 3.211 -3.313 1.00 93.88 79 LYS A O 1
ATOM 647 N N . GLU A 1 80 ? 19.378 1.402 -1.993 1.00 93.44 80 GLU A N 1
ATOM 648 C CA . GLU A 1 80 ? 19.265 0.396 -3.048 1.00 93.44 80 GLU A CA 1
ATOM 649 C C . GLU A 1 80 ? 17.806 0.104 -3.447 1.00 93.44 80 GLU A C 1
ATOM 651 O O . GLU A 1 80 ? 17.565 -0.610 -4.422 1.00 93.44 80 GLU A O 1
ATOM 656 N N . GLY A 1 81 ? 16.827 0.624 -2.696 1.00 95.19 81 GLY A N 1
ATOM 657 C CA . GLY A 1 81 ? 15.399 0.381 -2.915 1.00 95.19 81 GLY A CA 1
ATOM 658 C C . GLY A 1 81 ? 14.958 -1.064 -2.669 1.00 95.19 81 GLY A C 1
ATOM 659 O O . GLY A 1 81 ? 13.885 -1.461 -3.115 1.00 95.19 81 GLY A O 1
ATOM 660 N N . THR A 1 82 ? 15.779 -1.867 -1.993 1.00 96.44 82 THR A N 1
ATOM 661 C CA . THR A 1 82 ? 15.547 -3.296 -1.740 1.00 96.44 82 THR A CA 1
ATOM 662 C C . THR A 1 82 ? 14.869 -3.577 -0.408 1.00 96.44 82 THR A C 1
ATOM 664 O O . THR A 1 82 ? 14.269 -4.637 -0.266 1.00 96.44 82 THR A O 1
ATOM 667 N N . ARG A 1 83 ? 14.929 -2.641 0.539 1.00 97.12 83 ARG A N 1
ATOM 668 C CA . ARG A 1 83 ? 14.223 -2.699 1.818 1.00 97.12 83 ARG A CA 1
ATOM 669 C C . ARG A 1 83 ? 13.409 -1.433 1.993 1.00 97.12 83 ARG A C 1
ATOM 671 O O . ARG A 1 83 ? 13.943 -0.333 1.850 1.00 97.12 83 ARG A O 1
ATOM 678 N N . TRP A 1 84 ? 12.140 -1.613 2.321 1.00 98.25 84 TRP A N 1
ATOM 679 C CA . TRP A 1 84 ? 11.179 -0.544 2.525 1.00 98.25 84 TRP A CA 1
ATOM 680 C C . TRP A 1 84 ? 10.654 -0.587 3.948 1.00 98.25 84 TRP A C 1
ATOM 682 O O . TRP A 1 84 ? 10.443 -1.657 4.517 1.00 98.25 84 TRP A O 1
ATOM 692 N N . PHE A 1 85 ? 10.463 0.590 4.520 1.00 97.81 85 PHE A N 1
ATOM 693 C CA . PHE A 1 85 ? 9.977 0.768 5.877 1.00 97.81 85 PHE A CA 1
ATOM 694 C C . PHE A 1 85 ? 9.183 2.066 5.967 1.00 97.81 85 PHE A C 1
ATOM 696 O O . PHE A 1 85 ? 9.337 2.977 5.154 1.00 97.81 85 PHE A O 1
ATOM 703 N N . GLY A 1 86 ? 8.297 2.149 6.946 1.00 96.94 86 GLY A N 1
ATOM 704 C CA . GLY A 1 86 ? 7.483 3.332 7.137 1.00 96.94 86 GLY A CA 1
ATOM 705 C C . GLY A 1 86 ? 6.371 3.097 8.134 1.00 96.94 86 GLY A C 1
ATOM 706 O O . GLY A 1 86 ? 6.465 2.233 9.003 1.00 96.94 86 GLY A O 1
ATOM 707 N N . LYS A 1 87 ? 5.309 3.883 7.996 1.00 97.50 87 LYS A N 1
ATOM 708 C CA . LYS A 1 87 ? 4.155 3.859 8.890 1.00 97.50 87 LYS A CA 1
ATOM 709 C C . LYS A 1 87 ? 2.877 3.871 8.076 1.00 97.50 87 LYS A C 1
ATOM 711 O O . LYS A 1 87 ? 2.771 4.623 7.107 1.00 97.50 87 LYS A O 1
ATOM 716 N N . CYS A 1 88 ? 1.892 3.093 8.494 1.00 96.81 88 CYS A N 1
ATOM 717 C CA . CYS A 1 88 ? 0.514 3.248 8.049 1.00 96.81 88 CYS A CA 1
ATOM 718 C C . CYS A 1 88 ? -0.366 3.634 9.234 1.00 96.81 88 CYS A C 1
ATOM 720 O O . CYS A 1 88 ? -0.004 3.431 10.394 1.00 96.81 88 CYS A O 1
ATOM 722 N N . TRP A 1 89 ? -1.518 4.225 8.954 1.00 95.50 89 TRP A N 1
ATOM 723 C CA . TRP A 1 89 ? -2.500 4.519 9.977 1.00 95.50 89 TRP A CA 1
ATOM 724 C C . TRP A 1 89 ? -3.918 4.270 9.488 1.00 95.50 89 TRP A C 1
ATOM 726 O O . TRP A 1 89 ? -4.212 4.325 8.296 1.00 95.50 89 TRP A O 1
ATOM 736 N N . TYR A 1 90 ? -4.796 3.978 10.439 1.00 94.75 90 TYR A N 1
ATOM 737 C CA . TYR A 1 90 ? -6.196 3.674 10.211 1.00 94.75 90 TYR A CA 1
ATOM 738 C C . TYR A 1 90 ? -7.052 4.465 11.196 1.00 94.75 90 TYR A C 1
ATOM 740 O O . TYR A 1 90 ? -6.759 4.494 12.394 1.00 94.75 90 TYR A O 1
ATOM 748 N N . ILE A 1 91 ? -8.092 5.125 10.691 1.00 91.69 91 ILE A N 1
ATOM 749 C CA . ILE A 1 91 ? -9.027 5.891 11.514 1.00 91.69 91 ILE A CA 1
ATOM 750 C C . ILE A 1 91 ? -10.229 5.002 11.829 1.00 91.69 91 ILE A C 1
ATOM 752 O O . ILE A 1 91 ? -10.915 4.531 10.924 1.00 91.69 91 ILE A O 1
ATOM 756 N N . HIS A 1 92 ? -10.490 4.783 13.115 1.00 91.00 92 HIS A N 1
ATOM 757 C CA . HIS A 1 92 ? -11.660 4.057 13.603 1.00 91.00 92 HIS A CA 1
ATOM 758 C C . HIS A 1 92 ? -12.249 4.810 14.794 1.00 91.00 92 HIS A C 1
ATOM 760 O O . HIS A 1 92 ? -11.505 5.180 15.697 1.00 91.00 92 HIS A O 1
ATOM 766 N N . ASP A 1 93 ? -13.554 5.088 14.771 1.00 90.06 93 ASP A N 1
ATOM 767 C CA . ASP A 1 93 ? -14.254 5.870 15.803 1.00 90.06 93 ASP A CA 1
ATOM 768 C C . ASP A 1 93 ? -13.553 7.195 16.166 1.00 90.06 93 ASP A C 1
ATOM 770 O O . ASP A 1 93 ? -13.399 7.544 17.333 1.00 90.06 93 ASP A O 1
ATOM 774 N N . LEU A 1 94 ? -13.107 7.938 15.141 1.00 88.75 94 LEU A N 1
ATOM 775 C CA . LEU A 1 94 ? -12.358 9.204 15.258 1.00 88.75 94 LEU A CA 1
ATOM 776 C C . LEU A 1 94 ? -10.983 9.088 15.947 1.00 88.75 94 LEU A C 1
ATOM 778 O O . LEU A 1 94 ? -10.336 10.104 16.198 1.00 88.75 94 LEU A O 1
ATOM 782 N N . LEU A 1 95 ? -10.501 7.871 16.203 1.00 91.06 95 LEU A N 1
ATOM 783 C CA . LEU A 1 95 ? -9.176 7.604 16.753 1.00 91.06 95 LEU A CA 1
ATOM 784 C C . LEU A 1 95 ? -8.225 7.127 15.656 1.00 91.06 95 LEU A C 1
ATOM 786 O O . LEU A 1 95 ? -8.572 6.281 14.830 1.00 91.06 95 LEU A O 1
ATOM 790 N N . LYS A 1 96 ? -6.999 7.660 15.662 1.00 93.19 96 LYS A N 1
ATOM 791 C CA . LYS A 1 96 ? -5.958 7.304 14.692 1.00 93.19 96 LYS A CA 1
ATOM 792 C C . LYS A 1 96 ? -5.052 6.217 15.264 1.00 93.19 96 LYS A C 1
ATOM 794 O O . LYS A 1 96 ? -4.251 6.469 16.160 1.00 93.19 96 LYS A O 1
ATOM 799 N N . TYR A 1 97 ? -5.126 5.025 14.694 1.00 94.00 97 TYR A N 1
ATOM 800 C CA . TYR A 1 97 ? -4.238 3.911 15.013 1.00 94.00 97 TYR A CA 1
ATOM 801 C C . TYR A 1 97 ? -3.072 3.919 14.034 1.00 94.00 97 TYR A C 1
ATOM 803 O O . TYR A 1 97 ? -3.299 3.896 12.832 1.00 94.00 97 TYR A O 1
ATOM 811 N N . GLU A 1 98 ? -1.841 3.986 14.528 1.00 95.75 98 GLU A N 1
ATOM 812 C CA . GLU A 1 98 ? -0.623 4.060 13.715 1.00 95.75 98 GLU A CA 1
ATOM 813 C C . GLU A 1 98 ? 0.221 2.808 13.947 1.00 95.75 98 GLU A C 1
ATOM 815 O O . GLU A 1 98 ? 0.407 2.422 15.101 1.00 95.75 98 GLU A O 1
ATOM 820 N N . PHE A 1 99 ? 0.738 2.222 12.868 1.00 95.62 99 PHE A N 1
ATOM 821 C CA . PHE A 1 99 ? 1.536 1.001 12.892 1.00 95.62 99 PHE A CA 1
ATOM 822 C C . PHE A 1 99 ? 2.792 1.147 12.037 1.00 95.62 99 PHE A C 1
ATOM 824 O O . PHE A 1 99 ? 2.740 1.688 10.927 1.00 95.62 99 PHE A O 1
ATOM 831 N N . ASP A 1 100 ? 3.902 0.615 12.533 1.00 96.75 100 ASP A N 1
ATOM 832 C CA . ASP A 1 100 ? 5.127 0.449 11.763 1.00 96.75 100 ASP A CA 1
ATOM 833 C C . ASP A 1 100 ? 4.978 -0.683 10.738 1.00 96.75 100 ASP A C 1
ATOM 835 O O . ASP A 1 100 ? 4.458 -1.765 11.033 1.00 96.75 100 ASP A O 1
ATOM 839 N N . ILE A 1 101 ? 5.452 -0.420 9.520 1.00 97.25 101 ILE A N 1
ATOM 840 C CA . ILE A 1 101 ? 5.451 -1.373 8.411 1.00 97.25 101 ILE A CA 1
ATOM 841 C C . ILE A 1 101 ? 6.845 -1.529 7.824 1.00 97.25 101 ILE A C 1
ATOM 843 O O . ILE A 1 101 ? 7.589 -0.558 7.689 1.00 97.25 101 ILE A O 1
ATOM 847 N N . GLU A 1 102 ? 7.177 -2.748 7.414 1.00 97.38 102 GLU A N 1
ATOM 848 C CA . GLU A 1 102 ? 8.413 -3.034 6.688 1.00 97.38 102 GLU A CA 1
ATOM 849 C C . GLU A 1 102 ? 8.254 -4.208 5.721 1.00 97.38 102 GLU A C 1
ATOM 851 O O . GLU A 1 102 ? 7.412 -5.085 5.913 1.00 97.38 102 GLU A O 1
ATOM 856 N N . PHE A 1 103 ? 9.052 -4.215 4.654 1.00 97.19 103 PHE A N 1
ATOM 857 C CA . PHE A 1 103 ? 9.176 -5.346 3.738 1.00 97.19 103 PHE A CA 1
ATOM 858 C C . PHE A 1 103 ? 10.453 -5.271 2.906 1.00 97.19 103 PHE A C 1
ATOM 860 O O . PHE A 1 103 ? 10.958 -4.195 2.583 1.00 97.19 103 PHE A O 1
ATOM 867 N N . ASP A 1 104 ? 10.925 -6.440 2.487 1.00 96.75 104 ASP A N 1
ATOM 868 C CA . ASP A 1 104 ? 12.016 -6.572 1.530 1.00 96.75 104 ASP A CA 1
ATOM 869 C C . ASP A 1 104 ? 11.473 -6.889 0.134 1.00 96.75 104 ASP A C 1
ATOM 871 O O . ASP A 1 104 ? 10.486 -7.613 -0.038 1.00 96.75 104 ASP A O 1
ATOM 875 N N . ILE A 1 105 ? 12.144 -6.364 -0.887 1.00 97.06 105 ILE A N 1
ATOM 876 C CA . ILE A 1 105 ? 11.850 -6.668 -2.284 1.00 97.06 105 ILE A CA 1
ATOM 877 C C . ILE A 1 105 ? 12.407 -8.061 -2.609 1.00 97.06 105 ILE A C 1
ATOM 879 O O . ILE A 1 105 ? 13.625 -8.265 -2.540 1.00 97.06 105 ILE A O 1
ATOM 883 N N . PRO A 1 106 ? 11.561 -9.034 -3.000 1.00 96.25 106 PRO A N 1
ATOM 884 C CA . PRO A 1 106 ? 12.045 -10.352 -3.369 1.00 96.25 106 PRO A CA 1
ATOM 885 C C . PRO A 1 106 ? 12.896 -10.271 -4.639 1.00 96.25 106 PRO A C 1
ATOM 887 O O . PRO A 1 106 ? 12.667 -9.452 -5.526 1.00 96.25 106 PRO A O 1
ATOM 890 N N . VAL A 1 107 ? 13.853 -11.188 -4.778 1.00 95.12 107 VAL A N 1
ATOM 891 C CA . VAL A 1 107 ? 14.712 -11.272 -5.974 1.00 95.12 107 VAL A CA 1
ATOM 892 C C . VAL A 1 107 ? 13.897 -11.453 -7.261 1.00 95.12 107 VAL A C 1
ATOM 894 O O . VAL A 1 107 ? 14.316 -11.008 -8.323 1.00 95.12 107 VAL A O 1
ATOM 897 N N . THR A 1 108 ? 12.736 -12.097 -7.160 1.00 95.50 108 THR A N 1
ATOM 898 C CA . THR A 1 108 ? 11.806 -12.360 -8.263 1.00 95.50 108 THR A CA 1
ATOM 899 C C . THR A 1 108 ? 10.806 -11.226 -8.500 1.00 95.50 108 THR A C 1
ATOM 901 O O . THR A 1 108 ? 9.875 -11.390 -9.286 1.00 95.50 108 THR A O 1
ATOM 904 N N . TYR A 1 109 ? 10.945 -10.081 -7.832 1.00 96.75 109 TYR A N 1
ATOM 905 C CA . TYR A 1 109 ? 10.138 -8.896 -8.117 1.00 96.75 109 TYR A CA 1
ATOM 906 C C . TYR A 1 109 ? 10.350 -8.421 -9.569 1.00 96.75 109 TYR A C 1
ATOM 908 O O . TYR A 1 109 ? 11.484 -8.475 -10.041 1.00 96.75 109 TYR A O 1
ATOM 916 N N . PRO A 1 110 ? 9.310 -7.965 -10.298 1.00 96.12 110 PRO A N 1
ATOM 917 C CA . PRO A 1 110 ? 7.911 -7.785 -9.891 1.00 96.12 110 PRO A CA 1
ATOM 918 C C . PRO A 1 110 ? 7.024 -9.031 -10.051 1.00 96.12 110 PRO A C 1
ATOM 920 O O . PRO A 1 110 ? 5.824 -8.958 -9.789 1.00 96.12 110 PRO A O 1
ATOM 923 N N . ALA A 1 111 ? 7.565 -10.178 -10.473 1.00 95.50 111 ALA A N 1
ATOM 924 C CA . ALA A 1 111 ? 6.774 -11.400 -10.645 1.00 95.50 111 ALA A CA 1
ATOM 925 C C . ALA A 1 111 ? 6.179 -11.903 -9.318 1.00 95.50 111 ALA A C 1
ATOM 927 O O . ALA A 1 111 ? 5.043 -12.375 -9.284 1.00 95.50 111 ALA A O 1
ATOM 928 N N . THR A 1 112 ? 6.918 -11.751 -8.217 1.00 94.19 112 THR A N 1
ATOM 929 C CA . THR A 1 112 ? 6.435 -12.020 -6.857 1.00 94.19 112 THR A CA 1
ATOM 930 C C . THR A 1 112 ? 6.196 -10.710 -6.112 1.00 94.19 112 THR A C 1
ATOM 932 O O . THR A 1 112 ? 7.093 -9.871 -6.044 1.00 94.19 112 THR A O 1
ATOM 935 N N . ALA A 1 113 ? 5.003 -10.546 -5.536 1.00 95.69 113 ALA A N 1
ATOM 936 C CA . ALA A 1 113 ? 4.690 -9.415 -4.668 1.00 95.69 113 ALA A CA 1
ATOM 937 C C . ALA A 1 113 ? 5.517 -9.468 -3.363 1.00 95.69 113 ALA A C 1
ATOM 939 O O . ALA A 1 113 ? 5.686 -10.560 -2.814 1.00 95.69 113 ALA A O 1
ATOM 940 N N . PRO A 1 114 ? 5.999 -8.327 -2.844 1.00 95.88 114 PRO A N 1
ATOM 941 C CA . PRO A 1 114 ? 6.605 -8.244 -1.519 1.00 95.88 114 PRO A CA 1
ATOM 942 C C . PRO A 1 114 ? 5.631 -8.644 -0.406 1.00 95.88 114 PRO A C 1
ATOM 944 O O . PRO A 1 114 ? 4.421 -8.432 -0.509 1.00 95.88 114 PRO A O 1
ATOM 947 N N . GLU A 1 115 ? 6.169 -9.194 0.679 1.00 94.75 115 GLU A N 1
ATOM 948 C CA . GLU A 1 115 ? 5.398 -9.572 1.865 1.00 94.75 115 GLU A CA 1
ATOM 949 C C . GLU A 1 115 ? 5.475 -8.452 2.904 1.00 94.75 115 GLU A C 1
ATOM 951 O O . GLU A 1 115 ? 6.502 -8.287 3.559 1.00 94.75 115 GLU A O 1
ATOM 956 N N . VAL A 1 116 ? 4.392 -7.683 3.049 1.00 96.12 116 VAL A N 1
ATOM 957 C CA . VAL A 1 116 ? 4.307 -6.592 4.032 1.00 96.12 116 VAL A CA 1
ATOM 958 C C . VAL A 1 116 ? 4.237 -7.160 5.445 1.00 96.12 116 VAL A C 1
ATOM 960 O O . VAL A 1 116 ? 3.384 -8.001 5.732 1.00 96.12 116 VAL A O 1
ATOM 963 N N . ALA A 1 117 ? 5.108 -6.686 6.331 1.00 96.19 117 ALA A N 1
ATOM 964 C CA . ALA A 1 117 ? 5.067 -6.989 7.750 1.00 96.19 117 ALA A CA 1
ATOM 965 C C . ALA A 1 117 ? 4.543 -5.798 8.557 1.00 96.19 117 ALA A C 1
ATOM 967 O O . ALA A 1 117 ? 4.905 -4.653 8.293 1.00 96.19 117 ALA A O 1
ATOM 968 N N . VAL A 1 118 ? 3.709 -6.097 9.554 1.00 95.88 118 VAL A N 1
ATOM 969 C CA . VAL A 1 118 ? 3.249 -5.181 10.603 1.00 95.88 118 VAL A CA 1
ATOM 970 C C . VAL A 1 118 ? 3.650 -5.795 11.953 1.00 95.88 118 VAL A C 1
ATOM 972 O O . VAL A 1 118 ? 2.845 -6.499 12.572 1.00 95.88 118 VAL A O 1
ATOM 975 N N . PRO A 1 119 ? 4.903 -5.603 12.412 1.00 93.19 119 PRO A N 1
ATOM 976 C CA . PRO A 1 119 ? 5.438 -6.318 13.575 1.00 93.19 119 PRO A CA 1
ATOM 977 C C . PRO A 1 119 ? 4.620 -6.116 14.858 1.00 93.19 119 PRO A C 1
ATOM 979 O O . PRO A 1 119 ? 4.478 -7.034 15.661 1.00 93.19 119 PRO A O 1
ATOM 982 N N . GLU A 1 120 ? 4.013 -4.939 15.031 1.00 90.88 120 GLU A N 1
ATOM 983 C CA . GLU A 1 120 ? 3.185 -4.599 16.197 1.00 90.88 120 GLU A CA 1
ATOM 984 C C . GLU A 1 120 ? 1.916 -5.456 16.345 1.00 90.88 120 GLU A C 1
ATOM 986 O O . GLU A 1 120 ? 1.312 -5.506 17.427 1.00 90.88 120 GLU A O 1
ATOM 991 N N . LEU A 1 121 ? 1.486 -6.103 15.261 1.00 91.88 121 LEU A N 1
ATOM 992 C CA . LEU A 1 121 ? 0.286 -6.932 15.208 1.00 91.88 121 LEU A CA 1
ATOM 993 C C . LEU A 1 121 ? 0.598 -8.437 15.227 1.00 91.88 121 LEU A C 1
ATOM 995 O O . LEU A 1 121 ? -0.338 -9.243 15.199 1.00 91.88 121 LEU A O 1
ATOM 999 N N . ASP A 1 122 ? 1.878 -8.822 15.331 1.00 92.06 122 ASP A N 1
ATOM 1000 C CA . ASP A 1 122 ? 2.289 -10.228 15.371 1.00 92.06 122 ASP A CA 1
ATOM 1001 C C . ASP A 1 122 ? 1.643 -10.960 16.555 1.00 92.06 122 ASP A C 1
ATOM 1003 O O . ASP A 1 122 ? 1.609 -10.477 17.689 1.00 92.06 122 ASP A O 1
ATOM 1007 N N . GLY A 1 123 ? 1.060 -12.124 16.269 1.00 89.25 123 GLY A N 1
ATOM 1008 C CA . GLY A 1 123 ? 0.324 -12.935 17.241 1.00 89.25 123 GLY A CA 1
ATOM 1009 C C . GLY A 1 123 ? -1.042 -12.390 17.686 1.00 89.25 123 GLY A C 1
ATOM 1010 O O . GLY A 1 123 ? -1.719 -13.067 18.459 1.00 89.25 123 GLY A O 1
ATOM 1011 N N . LYS A 1 124 ? -1.489 -11.216 17.210 1.00 90.38 124 LYS A N 1
ATOM 1012 C CA . LYS A 1 124 ? -2.797 -10.638 17.589 1.00 90.38 124 LYS A CA 1
ATOM 1013 C C . LYS A 1 124 ? -3.941 -11.050 16.660 1.00 90.38 124 LYS A C 1
ATOM 1015 O O . LYS A 1 124 ? -5.096 -11.035 17.078 1.00 90.38 124 LYS A O 1
ATOM 1020 N N . THR A 1 125 ? -3.641 -11.454 15.426 1.00 90.38 125 THR A N 1
ATOM 1021 C CA . THR A 1 125 ? -4.627 -11.948 14.449 1.00 90.38 125 THR A CA 1
ATOM 1022 C C . THR A 1 125 ? -4.199 -13.284 13.835 1.00 90.38 125 THR A C 1
ATOM 1024 O O . THR A 1 125 ? -3.015 -13.564 13.669 1.00 90.38 125 THR A O 1
ATOM 1027 N N . ALA A 1 126 ? -5.183 -14.107 13.456 1.00 87.44 126 ALA A N 1
ATOM 1028 C CA . ALA A 1 126 ? -4.974 -15.333 12.685 1.00 87.44 126 ALA A CA 1
ATOM 1029 C C . ALA A 1 126 ? -4.649 -15.067 11.199 1.00 87.44 126 ALA A C 1
ATOM 1031 O O . ALA A 1 126 ? -4.235 -15.980 10.485 1.00 87.44 126 ALA A O 1
ATOM 1032 N N . LYS A 1 127 ? -4.839 -13.834 10.706 1.00 87.75 127 LYS A N 1
ATOM 1033 C CA . LYS A 1 127 ? -4.531 -13.412 9.326 1.00 87.75 127 LYS A CA 1
ATOM 1034 C C . LYS A 1 127 ? -3.120 -12.835 9.199 1.00 87.75 127 LYS A C 1
ATOM 1036 O O . LYS A 1 127 ? -2.890 -11.887 8.446 1.00 87.75 127 LYS A O 1
ATOM 1041 N N . MET A 1 128 ? -2.178 -13.438 9.915 1.00 88.88 128 MET A N 1
ATOM 1042 C CA . MET A 1 128 ? -0.771 -13.067 9.911 1.00 88.88 128 MET A CA 1
ATOM 1043 C C . MET A 1 128 ? 0.107 -14.319 10.003 1.00 88.88 128 MET A C 1
ATOM 1045 O O . MET A 1 128 ? -0.194 -15.252 10.748 1.00 88.88 128 MET A O 1
ATO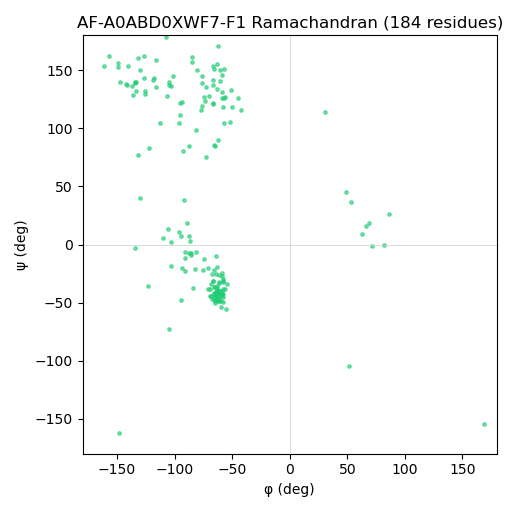M 1049 N N . TYR A 1 129 ? 1.182 -14.351 9.222 1.00 86.94 129 TYR A N 1
ATOM 1050 C CA . TYR A 1 129 ? 2.238 -15.348 9.331 1.00 86.94 129 TYR A CA 1
ATOM 1051 C C . TYR A 1 129 ? 3.253 -14.925 10.393 1.00 86.94 129 TYR A C 1
ATOM 1053 O O . TYR A 1 129 ? 3.374 -13.750 10.736 1.00 86.94 129 TYR A O 1
ATOM 1061 N N . ARG A 1 130 ? 4.039 -15.895 10.870 1.00 80.62 130 ARG A N 1
ATOM 1062 C CA . ARG A 1 130 ? 5.103 -15.670 11.855 1.00 80.62 130 ARG A CA 1
ATOM 1063 C C . ARG A 1 130 ? 6.029 -14.524 11.428 1.00 80.62 130 ARG A C 1
ATOM 1065 O O . ARG A 1 130 ? 6.517 -14.525 10.297 1.00 80.62 130 ARG A O 1
ATOM 1072 N N . GLY A 1 131 ? 6.319 -13.611 12.355 1.00 84.94 131 GLY A N 1
ATOM 1073 C CA . GLY A 1 131 ? 7.176 -12.453 12.099 1.00 84.94 131 GLY A CA 1
ATOM 1074 C C . GLY A 1 131 ? 6.422 -11.253 11.528 1.00 84.94 131 GLY A C 1
ATOM 1075 O O . GLY A 1 131 ? 7.012 -10.464 10.797 1.00 84.94 131 GLY A O 1
ATOM 1076 N N . GLY A 1 132 ? 5.122 -11.132 11.807 1.00 88.69 132 GLY A N 1
ATOM 1077 C CA . GLY A 1 132 ? 4.347 -9.934 11.481 1.00 88.69 132 GLY A CA 1
ATOM 1078 C C . GLY A 1 132 ? 3.845 -9.841 10.036 1.00 88.69 132 GLY A C 1
ATOM 1079 O O . GLY A 1 132 ? 3.202 -8.857 9.681 1.00 88.69 132 GLY A O 1
ATOM 1080 N N . LYS A 1 133 ? 4.130 -10.825 9.175 1.00 92.06 133 LYS A N 1
ATOM 1081 C CA . LYS A 1 133 ? 3.794 -10.767 7.742 1.00 92.06 133 LYS A CA 1
ATOM 1082 C C . LYS A 1 133 ? 2.300 -10.953 7.512 1.00 92.06 133 LYS A C 1
ATOM 1084 O O . LYS A 1 133 ? 1.746 -11.985 7.886 1.00 92.06 133 LYS A O 1
ATOM 1089 N N . ILE A 1 134 ? 1.648 -10.004 6.851 1.00 92.38 134 ILE A N 1
ATOM 1090 C CA . ILE A 1 134 ? 0.199 -10.064 6.638 1.00 92.38 134 ILE A CA 1
ATOM 1091 C C . ILE A 1 134 ? -0.183 -11.222 5.706 1.00 92.38 134 ILE A C 1
ATOM 1093 O O . ILE A 1 134 ? 0.436 -11.453 4.663 1.00 92.38 134 ILE A O 1
ATOM 1097 N N . CYS A 1 135 ? -1.246 -11.946 6.056 1.00 87.56 135 CYS A N 1
ATOM 1098 C CA . CYS A 1 135 ? -1.844 -12.932 5.164 1.00 87.56 135 CYS A CA 1
ATOM 1099 C C . CYS A 1 135 ? -2.771 -12.218 4.178 1.00 87.56 135 CYS A C 1
ATOM 1101 O O . CYS A 1 135 ? -3.923 -11.921 4.495 1.00 87.56 135 CYS A O 1
ATOM 1103 N N . LEU A 1 136 ? -2.273 -11.964 2.968 1.00 85.56 136 LEU A N 1
ATOM 1104 C CA . LEU A 1 136 ? -3.093 -11.461 1.865 1.00 85.56 136 LEU A CA 1
ATOM 1105 C C . LEU A 1 136 ? -4.173 -12.479 1.472 1.00 85.56 136 LEU A C 1
ATOM 1107 O O . LEU A 1 136 ? -4.024 -13.684 1.682 1.00 85.56 136 LEU A O 1
ATOM 1111 N N . THR A 1 137 ? -5.263 -11.991 0.880 1.00 81.50 137 THR A N 1
ATOM 1112 C CA . THR A 1 137 ? -6.371 -12.849 0.439 1.00 81.50 137 THR A CA 1
ATOM 1113 C C . THR A 1 137 ? -5.947 -13.774 -0.705 1.00 81.50 137 THR A C 1
ATOM 1115 O O . THR A 1 137 ? -5.084 -13.431 -1.517 1.00 81.50 137 THR A O 1
ATOM 1118 N N . ASP A 1 138 ? -6.615 -14.923 -0.835 1.00 83.19 138 ASP A N 1
ATOM 1119 C CA . ASP A 1 138 ? -6.352 -15.877 -1.926 1.00 83.19 138 ASP A CA 1
ATOM 1120 C C . ASP A 1 138 ? -6.564 -15.258 -3.320 1.00 83.19 138 ASP A C 1
ATOM 1122 O O . ASP A 1 138 ? -5.937 -15.671 -4.295 1.00 83.19 138 ASP A O 1
ATOM 1126 N N . HIS A 1 139 ? -7.393 -14.214 -3.413 1.00 84.25 139 HIS A N 1
ATOM 1127 C CA . HIS A 1 139 ? -7.658 -13.467 -4.643 1.00 84.25 139 HIS A CA 1
ATOM 1128 C C . HIS A 1 139 ? -6.514 -12.526 -5.048 1.00 84.25 139 HIS A C 1
ATOM 1130 O O . HIS A 1 139 ? -6.395 -12.182 -6.227 1.00 84.25 139 HIS A O 1
ATOM 1136 N N . PHE A 1 140 ? -5.654 -12.123 -4.107 1.00 90.75 140 PHE A N 1
ATOM 1137 C CA . PHE A 1 140 ? -4.580 -11.170 -4.377 1.00 90.75 140 PHE A CA 1
ATOM 1138 C C . PHE A 1 140 ? -3.502 -11.762 -5.292 1.00 90.75 140 PHE A C 1
ATOM 1140 O O . PHE A 1 140 ? -3.085 -11.117 -6.253 1.00 90.75 140 PHE A O 1
ATOM 1147 N N . LYS A 1 141 ? -3.074 -13.010 -5.052 1.00 90.00 141 LYS A N 1
ATOM 1148 C CA . LYS A 1 141 ? -2.000 -13.645 -5.840 1.00 90.00 141 LYS A CA 1
ATOM 1149 C C . LYS A 1 141 ? -2.360 -13.778 -7.333 1.00 90.00 141 LYS A C 1
ATOM 1151 O O . LYS A 1 141 ? -1.552 -13.352 -8.160 1.00 90.00 141 LYS A O 1
ATOM 1156 N N . PRO A 1 142 ? -3.549 -14.289 -7.721 1.00 93.88 142 PRO A N 1
ATOM 1157 C CA . PRO A 1 142 ? -3.965 -14.308 -9.124 1.00 93.88 142 PRO A CA 1
ATOM 1158 C C . PRO A 1 142 ? -4.116 -12.911 -9.733 1.00 93.88 142 PRO A C 1
ATOM 1160 O O . PRO A 1 142 ? -3.777 -12.718 -10.901 1.00 93.88 142 PRO A O 1
ATOM 1163 N N . LEU A 1 143 ? -4.615 -11.937 -8.963 1.00 93.19 143 LEU A N 1
ATOM 1164 C CA . LEU A 1 143 ? -4.759 -10.554 -9.422 1.00 93.19 143 LEU A CA 1
AT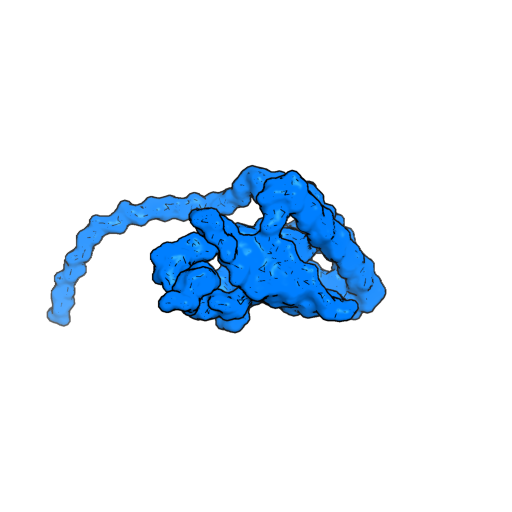OM 1165 C C . LEU A 1 143 ? -3.395 -9.925 -9.733 1.00 93.19 143 LEU A C 1
ATOM 1167 O O . LEU A 1 143 ? -3.232 -9.327 -10.797 1.00 93.19 143 LEU A O 1
ATOM 1171 N N . TRP A 1 144 ? -2.418 -10.105 -8.842 1.00 95.12 144 TRP A N 1
ATOM 1172 C CA . TRP A 1 144 ? -1.045 -9.652 -9.045 1.00 95.12 144 TRP A CA 1
ATOM 1173 C C . TRP A 1 144 ? -0.432 -10.303 -10.283 1.00 95.12 144 TRP A C 1
ATOM 1175 O O . TRP A 1 144 ? -0.005 -9.601 -11.195 1.00 95.12 144 TRP A O 1
ATOM 1185 N N . ALA A 1 145 ? -0.472 -11.638 -10.363 1.00 94.44 145 ALA A N 1
ATOM 1186 C CA . ALA A 1 145 ? 0.145 -12.406 -11.444 1.00 94.44 145 ALA A CA 1
ATOM 1187 C C . ALA A 1 145 ? -0.344 -11.988 -12.843 1.00 94.44 145 ALA A C 1
ATOM 1189 O O . ALA A 1 145 ? 0.454 -11.902 -13.773 1.00 94.44 145 ALA A O 1
ATOM 1190 N N . ARG A 1 146 ? -1.638 -11.671 -12.998 1.00 96.00 146 ARG A N 1
ATOM 1191 C CA . ARG A 1 146 ? -2.220 -11.213 -14.276 1.00 96.00 146 ARG A CA 1
ATOM 1192 C C . ARG A 1 146 ? -1.783 -9.806 -14.688 1.00 96.00 146 ARG A C 1
ATOM 1194 O O . ARG A 1 146 ? -1.917 -9.454 -15.856 1.00 96.00 146 ARG A O 1
ATOM 1201 N N . ASN A 1 147 ? -1.305 -9.001 -13.741 1.00 95.94 147 ASN A N 1
ATOM 1202 C CA . ASN A 1 147 ? -0.941 -7.605 -13.960 1.00 95.94 147 ASN A CA 1
ATOM 1203 C C . ASN A 1 147 ? 0.569 -7.357 -13.885 1.00 95.94 147 ASN A C 1
ATOM 1205 O O . ASN A 1 147 ? 0.989 -6.210 -13.994 1.00 95.94 147 ASN A O 1
ATOM 1209 N N . VAL A 1 148 ? 1.405 -8.389 -13.748 1.00 94.88 148 VAL A N 1
ATOM 1210 C CA . VAL A 1 148 ? 2.864 -8.246 -13.879 1.00 94.88 148 VAL A CA 1
ATOM 1211 C C . VAL A 1 148 ? 3.205 -7.806 -15.314 1.00 94.88 148 VAL A C 1
ATOM 1213 O O . VAL A 1 148 ? 2.663 -8.384 -16.259 1.00 94.88 148 VAL A O 1
ATOM 1216 N N . PRO A 1 149 ? 4.086 -6.805 -15.533 1.00 96.00 149 PRO A N 1
ATOM 1217 C CA . PRO A 1 149 ? 4.863 -6.009 -14.566 1.00 96.00 149 PRO A CA 1
ATOM 1218 C C . PRO A 1 149 ? 4.219 -4.659 -14.186 1.00 96.00 149 PRO A C 1
ATOM 1220 O O . PRO A 1 149 ? 4.889 -3.820 -13.587 1.00 96.00 149 PRO A O 1
ATOM 1223 N N . LYS A 1 150 ? 2.960 -4.429 -14.575 1.00 97.00 150 LYS A N 1
ATOM 1224 C CA . LYS A 1 150 ? 2.237 -3.152 -14.454 1.00 97.00 150 LYS A CA 1
ATOM 1225 C C . LYS A 1 150 ? 1.965 -2.742 -13.013 1.00 97.00 150 LYS A C 1
ATOM 1227 O O . LYS A 1 150 ? 1.913 -1.551 -12.721 1.00 97.00 150 LYS A O 1
ATOM 1232 N N . PHE A 1 151 ? 1.781 -3.720 -12.132 1.00 97.44 151 PHE A N 1
ATOM 1233 C CA . PHE A 1 151 ? 1.624 -3.477 -10.703 1.00 97.44 151 PHE A CA 1
ATOM 1234 C C . PHE A 1 151 ? 2.971 -3.257 -10.018 1.00 97.44 151 PHE A C 1
ATOM 1236 O O . PHE A 1 151 ? 3.999 -3.798 -10.433 1.00 97.44 151 PHE A O 1
ATOM 1243 N N . GLY A 1 152 ? 2.929 -2.455 -8.957 1.00 97.38 152 GLY A N 1
ATOM 1244 C CA . GLY A 1 152 ? 4.079 -2.051 -8.154 1.00 97.38 152 GLY A CA 1
ATOM 1245 C C . GLY A 1 152 ? 3.706 -1.838 -6.687 1.00 97.38 152 GLY A C 1
ATOM 1246 O O . GLY A 1 152 ? 2.639 -2.268 -6.245 1.00 97.38 152 GLY A O 1
ATOM 1247 N N . LEU A 1 153 ? 4.549 -1.136 -5.936 1.00 97.69 153 LEU A N 1
ATOM 1248 C CA . LEU A 1 153 ? 4.396 -0.936 -4.493 1.00 97.69 153 LEU A CA 1
ATOM 1249 C C . LEU A 1 153 ? 3.136 -0.144 -4.143 1.00 97.69 153 LEU A C 1
ATOM 1251 O O . LEU A 1 153 ? 2.410 -0.527 -3.234 1.00 97.69 153 LEU A O 1
ATOM 1255 N N . ALA A 1 154 ? 2.800 0.895 -4.911 1.00 97.12 154 ALA A N 1
ATOM 1256 C CA . ALA A 1 154 ? 1.547 1.630 -4.712 1.00 97.12 154 ALA A CA 1
ATOM 1257 C C . ALA A 1 154 ? 0.310 0.715 -4.830 1.00 97.12 154 ALA A C 1
ATOM 1259 O O . ALA A 1 154 ? -0.624 0.811 -4.036 1.00 97.12 154 ALA A O 1
ATOM 1260 N N . HIS A 1 155 ? 0.343 -0.236 -5.769 1.00 96.50 155 HIS A N 1
ATOM 1261 C CA . HIS A 1 155 ? -0.725 -1.219 -5.956 1.00 96.50 155 HIS A CA 1
ATOM 1262 C C . HIS A 1 155 ? -0.765 -2.238 -4.811 1.00 96.50 155 HIS A C 1
ATOM 1264 O O . HIS A 1 155 ? -1.849 -2.610 -4.371 1.00 96.50 155 HIS A O 1
ATOM 1270 N N . LEU A 1 156 ? 0.396 -2.666 -4.299 1.00 96.31 156 LEU A N 1
ATOM 1271 C CA . LEU A 1 156 ? 0.490 -3.521 -3.110 1.00 96.31 156 LEU A CA 1
ATOM 1272 C C . LEU A 1 156 ? -0.158 -2.851 -1.891 1.00 96.31 156 LEU A C 1
ATOM 1274 O O . LEU A 1 156 ? -0.910 -3.497 -1.164 1.00 96.31 156 LEU A O 1
ATOM 1278 N N . MET A 1 157 ? 0.087 -1.555 -1.696 1.00 95.94 157 MET A N 1
ATOM 1279 C CA . MET A 1 157 ? -0.519 -0.793 -0.604 1.00 95.94 157 MET A CA 1
ATOM 1280 C C . MET A 1 157 ? -2.037 -0.692 -0.776 1.00 95.94 157 MET A C 1
ATOM 1282 O O . MET A 1 157 ? -2.777 -1.040 0.140 1.00 95.94 157 MET A O 1
ATOM 1286 N N . ALA A 1 158 ? -2.504 -0.295 -1.961 1.00 94.38 158 ALA A N 1
ATOM 1287 C CA . ALA A 1 158 ? -3.924 -0.073 -2.229 1.00 94.38 158 ALA A CA 1
ATOM 1288 C C . ALA A 1 158 ? -4.772 -1.359 -2.254 1.00 94.38 158 ALA A C 1
ATOM 1290 O O . ALA A 1 158 ? -5.911 -1.35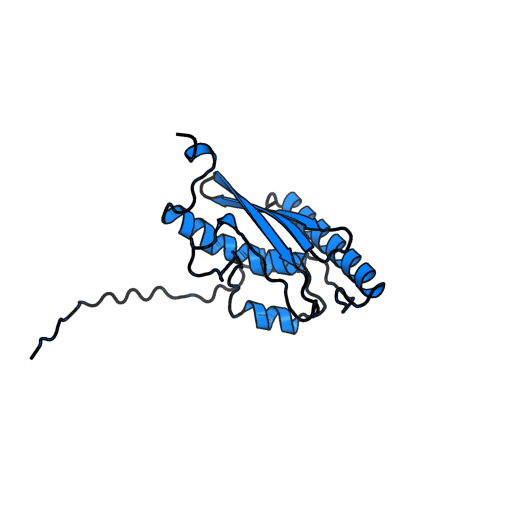0 -1.802 1.00 94.38 158 ALA A O 1
ATOM 1291 N N . LEU A 1 159 ? -4.244 -2.463 -2.794 1.00 93.94 159 LEU A N 1
ATOM 1292 C CA . LEU A 1 159 ? -4.992 -3.715 -2.998 1.00 93.94 159 LEU A CA 1
ATOM 1293 C C . LEU A 1 159 ? -4.665 -4.803 -1.970 1.00 93.94 159 LEU A C 1
ATOM 1295 O O . LEU A 1 159 ? -5.406 -5.778 -1.858 1.00 93.94 159 LEU A O 1
ATOM 1299 N N . GLY A 1 160 ? -3.536 -4.679 -1.273 1.00 93.50 160 GLY A N 1
ATOM 1300 C CA . GLY A 1 160 ? -3.075 -5.640 -0.277 1.00 93.50 160 GLY A CA 1
ATOM 1301 C C . GLY A 1 160 ? -3.275 -5.120 1.140 1.00 93.50 160 GLY A C 1
ATOM 1302 O O . GLY A 1 160 ? -4.162 -5.590 1.850 1.00 93.50 160 GLY A O 1
ATOM 1303 N N . LEU A 1 161 ? -2.456 -4.143 1.544 1.00 94.75 161 LEU A N 1
ATOM 1304 C CA . LEU A 1 161 ? -2.441 -3.657 2.927 1.00 94.75 161 LEU A CA 1
ATOM 1305 C C . LEU A 1 161 ? -3.720 -2.895 3.305 1.00 94.75 161 LEU A C 1
ATOM 1307 O O . LEU A 1 161 ? -4.266 -3.149 4.372 1.00 94.75 161 LEU A O 1
ATOM 1311 N N . GLY A 1 162 ? -4.220 -2.001 2.449 1.00 93.50 162 GLY A N 1
ATOM 1312 C CA . GLY A 1 162 ? -5.419 -1.200 2.731 1.00 93.50 162 GLY A CA 1
ATOM 1313 C C . GLY A 1 162 ? -6.648 -2.055 3.082 1.00 93.50 162 GLY A C 1
ATOM 13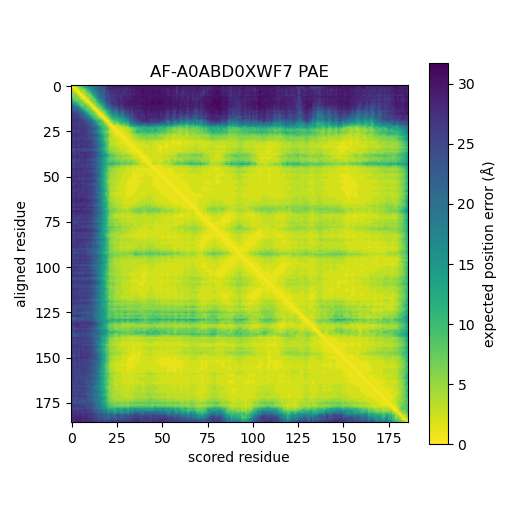14 O O . GLY A 1 162 ? -7.186 -1.915 4.182 1.00 93.50 162 GLY A O 1
ATOM 1315 N N . PRO A 1 163 ? -7.059 -3.004 2.216 1.00 92.56 163 PRO A N 1
ATOM 1316 C CA . PRO A 1 163 ? -8.171 -3.907 2.506 1.00 92.56 163 PRO A CA 1
ATOM 1317 C C . PRO A 1 163 ? -7.928 -4.800 3.727 1.00 92.56 163 PRO A C 1
ATOM 1319 O O . PRO A 1 163 ? -8.870 -5.113 4.450 1.00 92.56 163 PRO A O 1
ATOM 1322 N N . TRP A 1 164 ? -6.677 -5.203 3.980 1.00 93.56 164 TRP A N 1
ATOM 1323 C CA . TRP A 1 164 ? -6.330 -5.975 5.174 1.00 93.56 164 TRP A CA 1
ATOM 1324 C C . TRP A 1 164 ? -6.541 -5.147 6.451 1.00 93.56 164 TRP A C 1
ATOM 1326 O O . TRP A 1 164 ? -7.202 -5.618 7.373 1.00 93.56 164 TRP A O 1
ATOM 1336 N N . LEU A 1 165 ? -6.082 -3.888 6.482 1.00 93.62 165 LEU A N 1
ATOM 1337 C CA . LEU A 1 165 ? -6.301 -2.979 7.615 1.00 93.62 165 LEU A CA 1
ATOM 1338 C C . LEU A 1 165 ? -7.794 -2.736 7.867 1.00 93.62 165 LEU A C 1
ATOM 1340 O O . LEU A 1 165 ? -8.227 -2.774 9.015 1.00 93.62 165 LEU A O 1
ATOM 1344 N N . ALA A 1 166 ? -8.581 -2.552 6.803 1.00 91.81 166 ALA A N 1
ATOM 1345 C CA . ALA A 1 166 ? -10.019 -2.303 6.900 1.00 91.81 166 ALA A CA 1
ATOM 1346 C C . ALA A 1 166 ? -10.807 -3.454 7.551 1.00 91.81 166 ALA A C 1
ATOM 1348 O O . ALA A 1 166 ? -11.868 -3.223 8.129 1.00 91.81 166 ALA A O 1
ATOM 1349 N N . VAL A 1 167 ? -10.295 -4.686 7.475 1.00 92.19 167 VAL A N 1
ATOM 1350 C CA . VAL A 1 167 ? -10.913 -5.866 8.098 1.00 92.19 167 VAL A CA 1
ATOM 1351 C C . VAL A 1 167 ? -10.324 -6.135 9.481 1.00 92.19 167 VAL A C 1
ATOM 1353 O O . VAL A 1 167 ? -11.064 -6.349 10.439 1.00 92.19 167 VAL A O 1
ATOM 1356 N N . GLU A 1 168 ? -8.998 -6.121 9.595 1.00 93.25 168 GLU A N 1
ATOM 1357 C CA . GLU A 1 168 ? -8.309 -6.613 10.788 1.00 93.25 168 GLU A CA 1
ATOM 1358 C C . GLU A 1 168 ? -8.228 -5.564 11.899 1.00 93.25 168 GLU A C 1
ATOM 1360 O O . GLU A 1 168 ? -8.385 -5.908 13.068 1.00 93.25 168 GLU A O 1
ATOM 1365 N N . VAL A 1 169 ? -8.034 -4.278 11.580 1.00 93.44 169 VAL A N 1
ATOM 1366 C CA . VAL A 1 169 ? -7.911 -3.236 12.616 1.00 93.44 169 VAL A CA 1
ATOM 1367 C C . VAL A 1 169 ? -9.198 -3.113 13.448 1.00 93.44 169 VAL A C 1
ATOM 1369 O O . VAL A 1 169 ? -9.092 -3.177 14.675 1.00 93.44 169 VAL A O 1
ATOM 1372 N N . PRO A 1 170 ? -10.411 -3.025 12.862 1.00 93.44 170 PRO A N 1
ATOM 1373 C CA . PRO A 1 170 ? -11.647 -2.995 13.649 1.00 93.44 170 PRO A CA 1
ATOM 1374 C C . PRO A 1 170 ? -11.858 -4.252 14.506 1.00 93.44 170 PRO A C 1
ATOM 1376 O O . PRO A 1 170 ? -12.273 -4.152 15.660 1.00 93.44 170 PRO A O 1
ATOM 1379 N N . ASP A 1 171 ? -11.536 -5.439 13.979 1.00 93.25 171 ASP A N 1
ATOM 1380 C CA . ASP A 1 171 ? -11.645 -6.697 14.727 1.00 93.25 171 ASP A CA 1
ATOM 1381 C C . ASP A 1 171 ? -10.705 -6.705 15.945 1.00 93.25 171 ASP A C 1
ATOM 1383 O O . ASP A 1 171 ? -11.136 -7.001 17.062 1.00 93.25 171 ASP A O 1
ATOM 1387 N N . LEU A 1 172 ? -9.452 -6.279 15.768 1.00 93.50 172 LEU A N 1
ATOM 1388 C CA . LEU A 1 172 ? -8.472 -6.173 16.850 1.00 93.50 172 LEU A CA 1
ATOM 1389 C C . LEU A 1 172 ? -8.862 -5.134 17.912 1.00 93.50 172 LEU A C 1
ATOM 1391 O O . LEU A 1 172 ? -8.629 -5.376 19.102 1.00 93.50 172 LEU A O 1
ATOM 1395 N N . ILE A 1 173 ? -9.466 -4.009 17.509 1.00 93.31 173 ILE A N 1
ATOM 1396 C CA . ILE A 1 173 ? -10.008 -3.001 18.436 1.00 93.31 173 ILE A CA 1
ATOM 1397 C C . ILE A 1 173 ? -11.161 -3.604 19.237 1.00 93.31 173 ILE A C 1
ATOM 1399 O O . ILE A 1 173 ? -11.160 -3.526 20.464 1.00 93.31 173 ILE A O 1
ATOM 1403 N N . SER A 1 174 ? -12.105 -4.273 18.566 1.00 91.75 174 SER A N 1
ATOM 1404 C CA . SER A 1 174 ? -13.275 -4.877 19.217 1.00 91.75 174 SER A CA 1
ATOM 1405 C C . SER A 1 174 ? -12.899 -5.959 20.238 1.00 91.75 174 SER A C 1
ATOM 1407 O O . SER A 1 174 ? -13.553 -6.103 21.270 1.00 91.75 174 SER A O 1
ATOM 1409 N N . LYS A 1 175 ? -11.801 -6.682 19.987 1.00 92.38 175 LYS A N 1
ATOM 1410 C CA . LYS A 1 175 ? -11.226 -7.682 20.899 1.00 92.38 175 LYS A CA 1
ATOM 1411 C C . LYS A 1 175 ? -10.359 -7.072 22.005 1.00 92.38 175 LYS A C 1
ATOM 1413 O O . LYS A 1 175 ? -9.887 -7.803 22.872 1.00 92.38 175 LYS A O 1
ATOM 1418 N N . GLY A 1 176 ? -10.108 -5.762 21.970 1.00 90.94 176 GLY A N 1
ATOM 1419 C CA . GLY A 1 176 ? -9.250 -5.062 22.928 1.00 90.94 176 GLY A CA 1
ATOM 1420 C C . GLY A 1 176 ? -7.763 -5.420 22.825 1.00 90.94 176 GLY A C 1
ATOM 1421 O O . GLY A 1 176 ? -7.015 -5.183 23.774 1.00 90.94 176 GLY A O 1
ATOM 1422 N N . LEU A 1 177 ? -7.324 -5.996 21.699 1.00 90.44 177 LEU A N 1
ATOM 1423 C CA . LEU A 1 177 ? -5.936 -6.429 21.474 1.00 90.44 177 LEU A CA 1
ATOM 1424 C C . LEU A 1 177 ? -5.022 -5.282 21.029 1.00 90.44 177 LEU A C 1
ATOM 1426 O O . LEU A 1 177 ? -3.799 -5.359 21.174 1.00 90.44 177 LEU A O 1
ATOM 1430 N N . ILE A 1 178 ? -5.614 -4.212 20.500 1.00 90.19 178 ILE A N 1
ATOM 1431 C CA . ILE A 1 178 ? -4.939 -2.947 20.220 1.00 90.19 178 ILE A CA 1
ATOM 1432 C C . ILE A 1 178 ? -5.690 -1.810 20.907 1.00 90.19 178 ILE A C 1
ATOM 1434 O O . ILE A 1 178 ? -6.912 -1.713 20.832 1.00 90.19 178 ILE A O 1
ATOM 1438 N N . LYS A 1 179 ? -4.942 -0.955 21.604 1.00 85.56 179 LYS A N 1
ATOM 1439 C CA . LYS A 1 179 ? -5.462 0.228 22.294 1.00 85.56 179 LYS A CA 1
ATOM 1440 C C . LYS A 1 179 ? -4.834 1.473 21.696 1.00 85.56 179 LYS A C 1
ATOM 1442 O O . LYS A 1 179 ? -3.647 1.456 21.360 1.00 85.56 179 LYS A O 1
ATOM 1447 N N . HIS A 1 180 ? -5.613 2.544 21.596 1.00 85.50 180 HIS A N 1
ATOM 1448 C CA . HIS A 1 180 ? -5.100 3.837 21.156 1.00 85.50 180 HIS A CA 1
ATOM 1449 C C . HIS A 1 180 ? -3.977 4.313 22.093 1.00 85.50 180 HIS A C 1
ATOM 1451 O O . HIS A 1 180 ? -4.038 4.048 23.296 1.00 85.50 180 HIS A O 1
ATOM 1457 N N . ARG A 1 181 ? -2.962 5.014 21.564 1.00 74.56 181 ARG A N 1
ATOM 1458 C CA . ARG A 1 181 ? -1.790 5.457 22.350 1.00 74.56 181 ARG A CA 1
ATOM 1459 C C . ARG A 1 181 ? -2.186 6.271 23.591 1.00 74.56 181 ARG A C 1
ATOM 1461 O O . ARG A 1 181 ? -1.561 6.112 24.630 1.00 74.56 181 ARG A O 1
ATOM 1468 N N . GLU A 1 182 ? -3.260 7.057 23.527 1.00 64.50 182 GLU A N 1
ATOM 1469 C CA . GLU A 1 182 ? -3.759 7.834 24.679 1.00 64.50 182 GLU A CA 1
ATOM 1470 C C . GLU A 1 182 ? -4.330 6.965 25.813 1.00 64.50 182 GLU A C 1
ATOM 1472 O O . GLU A 1 182 ? -4.286 7.364 26.970 1.00 64.50 182 GLU A O 1
ATOM 1477 N N . GLN A 1 183 ? -4.811 5.754 25.516 1.00 58.03 183 GLN A N 1
ATOM 1478 C CA . GLN A 1 183 ? -5.330 4.817 26.523 1.00 58.03 183 GLN A CA 1
ATOM 1479 C C . GLN A 1 183 ? -4.239 3.928 27.139 1.00 58.03 183 GLN A C 1
ATOM 1481 O O . GLN A 1 183 ? -4.522 3.170 28.062 1.00 58.03 183 GLN A O 1
ATOM 1486 N N . GLN A 1 184 ? -3.007 3.967 26.620 1.00 56.22 184 GLN A N 1
ATOM 1487 C CA . GLN A 1 184 ? -1.884 3.177 27.144 1.00 56.22 184 GLN A CA 1
ATOM 1488 C C . GLN A 1 184 ? -1.149 3.876 28.304 1.00 56.22 184 GLN A C 1
ATOM 1490 O O . GLN A 1 184 ? -0.277 3.268 28.916 1.00 56.22 184 GLN A O 1
ATOM 1495 N N . GLY A 1 185 ? -1.491 5.136 28.601 1.00 48.72 185 GLY A N 1
ATOM 1496 C CA . GLY A 1 185 ? -0.860 5.953 29.643 1.00 48.72 185 GLY A CA 1
ATOM 1497 C C . GLY A 1 185 ? -1.691 6.163 30.914 1.00 48.72 185 GLY A C 1
ATOM 1498 O O . GLY A 1 185 ? -1.356 7.058 31.685 1.00 48.72 185 GLY A O 1
ATOM 1499 N N . SER A 1 186 ? -2.779 5.410 31.118 1.00 38.56 186 SER A N 1
ATOM 1500 C CA . SER A 1 186 ? -3.616 5.448 32.334 1.00 38.56 186 SER A CA 1
ATOM 1501 C C . SER A 1 186 ? -3.571 4.134 33.097 1.00 38.56 186 SER A C 1
ATOM 1503 O O . SER A 1 186 ? -3.606 3.074 32.432 1.00 38.56 186 SER A O 1
#

Foldseek 3Di:
DDDDDDDDDDPPPPPPDPPDPPVVLVVLLVQQFWFDQQDFLPPPPSQVVRVVSQVSRQVRSQVVCVVVVNRFWDKDADPSNFKIKTKGWDADPNAIDIFIKIWGGDRNPPQDDIFIFGQLCAPLDPQADHRRTGNFDPVVNVVSNVRPPGDDDSNCVSRGVVVSCVPVVVVSVVVVVDDGPVVVPD

Secondary structure (DSSP, 8-state):
-------------------PPPHHHHHHHHTSPPP-----TTSTHHHHHHHHHHHHHHHHHHHHHHHTT---EEEEE-TTSSEEEEEEEEEETTEEEEEEEEEEPPTTTTTS----B-GGGTTT-SSEETTTEE---TTHHHHHHHHTTT--HHHHIIIIIHHHHHHHHHHHHHTTSS--GGGGG-

pLDDT: mean 85.41, std 19.17, range [31.06, 98.25]

Organism: Umbra pygmaea (NCBI:txid75934)

InterPro domains:
  IPR014806 Ubiquitin-fold modifier-conjugating enzyme 1 [PF08694] (25-179)
  IPR014806 Ubiquitin-fold modifier-conjugating enzyme 1 [PIRSF008716] (20-183)
  IPR014806 Ubiquitin-fold modifier-conjugating enzyme 1 [PTHR12921] (20-184)
  IPR014806 Ubiquitin-fold modifier-conjugating enzyme 1 [cd11686] (26-176)
  IPR016135 Ubiquitin-conjugating enzyme/RWD-like [G3DSA:3.10.110.10] (16-186)
  IPR016135 Ubiquitin-conjugating enzyme/RWD-like [SSF54495] (22-180)